Protein 7DKO (pdb70)

Structure (mmCIF, N/CA/C/O backbone):
data_7DKO
#
_entry.id   7DKO
#
_cell.length_a   61.260
_cell.length_b   58.620
_cell.length_c   108.348
_cell.angle_alpha   90.000
_cell.angle_beta   91.340
_cell.angle_gamma   90.000
#
_symmetry.space_group_name_H-M   'I 1 2 1'
#
loop_
_entity.id
_entity.type
_entity.pdbx_description
1 polymer 'de novo designed protein AM2M'
2 water water
#
loop_
_atom_site.group_PDB
_atom_site.id
_atom_site.type_symbol
_atom_site.label_atom_id
_atom_site.label_alt_id
_atom_site.label_comp_id
_atom_site.label_asym_id
_atom_site.label_entity_id
_atom_site.label_seq_id
_atom_site.pdbx_PDB_ins_code
_atom_site.Cartn_x
_atom_site.Cartn_y
_atom_site.Cartn_z
_atom_site.occupancy
_atom_site.B_iso_or_equiv
_atom_site.auth_seq_id
_atom_site.auth_comp_id
_atom_site.auth_asym_id
_atom_site.auth_atom_id
_atom_site.pdbx_PDB_model_num
ATOM 1 N N . ALA A 1 2 ? 31.808 2.898 27.122 1.00 57.46 1 ALA A N 1
ATOM 2 C CA . ALA A 1 2 ? 31.426 3.818 28.171 1.00 53.37 1 ALA A CA 1
ATOM 3 C C . ALA A 1 2 ? 30.357 3.199 29.059 1.00 50.12 1 ALA A C 1
ATOM 4 O O . ALA A 1 2 ? 29.400 3.872 29.429 1.00 48.06 1 ALA A O 1
ATOM 6 N N . SER A 1 3 ? 30.541 1.929 29.422 1.00 49.39 2 SER A N 1
ATOM 7 C CA . SER A 1 3 ? 29.553 1.196 30.204 1.00 48.59 2 SER A CA 1
ATOM 8 C C . SER A 1 3 ? 30.238 0.050 30.926 1.00 47.39 2 SER A C 1
ATOM 9 O O . SER A 1 3 ? 31.066 -0.645 30.340 1.00 51.88 2 SER A O 1
ATOM 12 N N . ALA A 1 4 ? 29.862 -0.169 32.182 1.00 46.55 3 ALA A N 1
ATOM 13 C CA . ALA A 1 4 ? 30.405 -1.285 32.945 1.00 46.99 3 ALA A CA 1
ATOM 14 C C . ALA A 1 4 ? 29.376 -1.715 33.981 1.00 47.74 3 ALA A C 1
ATOM 15 O O . ALA A 1 4 ? 28.741 -0.874 34.615 1.00 48.63 3 ALA A O 1
ATOM 17 N N . GLU A 1 5 ? 29.236 -3.023 34.163 1.00 49.01 4 GLU A N 1
ATOM 18 C CA . GLU A 1 5 ? 28.279 -3.588 35.101 1.00 47.23 4 GLU A CA 1
ATOM 19 C C . GLU A 1 5 ? 28.938 -4.709 35.881 1.00 44.66 4 GLU A C 1
ATOM 20 O O . GLU A 1 5 ? 29.796 -5.424 35.361 1.00 46.17 4 GLU A O 1
ATOM 26 N N . ALA A 1 6 ? 28.491 -4.878 37.122 1.00 41.90 5 ALA A N 1
ATOM 27 C CA . ALA A 1 6 ? 28.863 -6.013 37.952 1.00 39.85 5 ALA A CA 1
ATOM 28 C C . ALA A 1 6 ? 27.664 -6.333 38.826 1.00 37.29 5 ALA A C 1
ATOM 29 O O . ALA A 1 6 ? 26.959 -5.426 39.264 1.00 33.73 5 ALA A O 1
ATOM 31 N N . GLU A 1 7 ? 27.404 -7.613 39.044 1.00 40.10 6 GLU A N 1
ATOM 32 C CA . GLU A 1 7 ? 26.310 -8.006 39.912 1.00 42.65 6 GLU A CA 1
ATOM 33 C C . GLU A 1 7 ? 26.928 -8.492 41.212 1.00 43.35 6 GLU A C 1
ATOM 34 O O . GLU A 1 7 ? 27.785 -9.384 41.202 1.00 45.89 6 GLU A O 1
ATOM 40 N N . VAL A 1 8 ? 26.498 -7.885 42.315 1.00 40.58 7 VAL A N 1
ATOM 41 C CA . VAL A 1 8 ? 26.986 -8.155 43.658 1.00 38.89 7 VAL A CA 1
ATOM 42 C C . VAL A 1 8 ? 25.956 -9.003 44.397 1.00 40.21 7 VAL A C 1
ATOM 43 O O . VAL A 1 8 ? 24.745 -8.733 44.321 1.00 40.38 7 VAL A O 1
ATOM 47 N N . LYS A 1 9 ? 26.435 -10.036 45.099 1.00 40.81 8 LYS A N 1
ATOM 48 C CA . LYS A 1 9 ? 25.565 -10.930 45.850 1.00 44.27 8 LYS A CA 1
ATOM 49 C C . LYS A 1 9 ? 24.989 -10.217 47.072 1.00 44.12 8 LYS A C 1
ATOM 50 O O . LYS A 1 9 ? 25.613 -9.300 47.612 1.00 45.19 8 LYS A O 1
ATOM 56 N N . PRO A 1 10 ? 23.806 -10.630 47.540 1.00 47.28 9 PRO A N 1
ATOM 57 C CA . PRO A 1 10 ? 23.203 -9.945 48.701 1.00 48.39 9 PRO A CA 1
ATOM 58 C C . PRO A 1 10 ? 24.012 -10.084 49.971 1.00 53.09 9 PRO A C 1
ATOM 59 O O . PRO A 1 10 ? 24.041 -9.151 50.782 1.00 50.95 9 PRO A O 1
ATOM 63 N N . ASP A 1 11 ? 24.689 -11.217 50.142 1.00 57.61 10 ASP A N 1
ATOM 64 C CA . ASP A 1 11 ? 25.494 -11.596 51.296 1.00 62.53 10 ASP A CA 1
ATOM 65 C C . ASP A 1 11 ? 26.918 -11.048 51.244 1.00 56.99 10 ASP A C 1
ATOM 66 O O . ASP A 1 11 ? 27.788 -11.563 51.959 1.00 58.59 10 ASP A O 1
ATOM 71 N N . ALA A 1 12 ? 27.170 -10.040 50.411 1.00 52.30 11 ALA A N 1
ATOM 72 C CA . ALA A 1 12 ? 28.529 -9.577 50.148 1.00 49.69 11 ALA A CA 1
ATOM 73 C C . ALA A 1 12 ? 29.120 -8.758 51.294 1.00 49.79 11 ALA A C 1
ATOM 74 O O . ALA A 1 12 ? 28.425 -7.967 51.944 1.00 48.58 11 ALA A O 1
ATOM 76 N N . THR A 1 13 ? 30.418 -8.962 51.534 1.00 49.77 12 THR A N 1
ATOM 77 C CA . THR A 1 13 ? 31.168 -8.161 52.483 1.00 50.05 12 THR A CA 1
ATOM 78 C C . THR A 1 13 ? 31.504 -6.811 51.856 1.00 48.06 12 THR A C 1
ATOM 79 O O . THR A 1 13 ? 31.442 -6.638 50.637 1.00 48.66 12 THR A O 1
ATOM 83 N N . ILE A 1 14 ? 31.888 -5.849 52.698 1.00 48.12 13 ILE A N 1
ATOM 84 C CA . ILE A 1 14 ? 32.270 -4.539 52.175 1.00 47.07 13 ILE A CA 1
ATOM 85 C C . ILE A 1 14 ? 33.486 -4.663 51.262 1.00 47.34 13 ILE A C 1
ATOM 86 O O . ILE A 1 14 ? 33.613 -3.923 50.280 1.00 50.42 13 ILE A O 1
ATOM 91 N N . GLU A 1 15 ? 34.402 -5.586 51.565 1.00 48.02 14 GLU A N 1
ATOM 92 C CA . GLU A 1 15 ? 35.560 -5.757 50.698 1.00 49.92 14 GLU A CA 1
ATOM 93 C C . GLU A 1 15 ? 35.133 -6.206 49.314 1.00 46.45 14 GLU A C 1
ATOM 94 O O . GLU A 1 15 ? 35.687 -5.747 48.308 1.00 45.80 14 GLU A O 1
ATOM 100 N N . GLU A 1 16 ? 34.128 -7.088 49.246 1.00 44.80 15 GLU A N 1
ATOM 101 C CA . GLU A 1 16 ? 33.607 -7.564 47.966 1.00 41.62 15 GLU A CA 1
ATOM 102 C C . GLU A 1 16 ? 32.950 -6.442 47.172 1.00 39.10 15 GLU A C 1
ATOM 103 O O . GLU A 1 16 ? 33.124 -6.357 45.945 1.00 38.97 15 GLU A O 1
ATOM 109 N N . ILE A 1 17 ? 32.191 -5.578 47.853 1.00 37.15 16 ILE A N 1
ATOM 110 C CA . ILE A 1 17 ? 31.565 -4.438 47.191 1.00 35.22 16 ILE A CA 1
ATOM 111 C C . ILE A 1 17 ? 32.623 -3.500 46.629 1.00 35.20 16 ILE A C 1
ATOM 112 O O . ILE A 1 17 ? 32.520 -3.041 45.483 1.00 40.59 16 ILE A O 1
ATOM 117 N N . ARG A 1 18 ? 33.672 -3.218 47.415 1.00 34.04 17 ARG A N 1
ATOM 118 C CA . ARG A 1 18 ? 34.710 -2.322 46.921 1.00 36.90 17 ARG A CA 1
ATOM 119 C C . ARG A 1 18 ? 35.451 -2.948 45.754 1.00 37.55 17 ARG A C 1
ATOM 120 O O . ARG A 1 18 ? 35.869 -2.238 44.831 1.00 37.56 17 ARG A O 1
ATOM 128 N N . ALA A 1 19 ? 35.610 -4.274 45.785 1.00 38.37 18 ALA A N 1
ATOM 129 C CA . ALA A 1 19 ? 36.240 -4.987 44.682 1.00 38.93 18 ALA A CA 1
ATOM 130 C C . ALA A 1 19 ? 35.432 -4.827 43.408 1.00 35.87 18 ALA A C 1
ATOM 131 O O . ALA A 1 19 ? 35.975 -4.480 42.351 1.00 35.87 18 ALA A O 1
ATOM 133 N N . ALA A 1 20 ? 34.122 -5.054 43.498 1.00 32.67 19 ALA A N 1
ATOM 134 C CA . ALA A 1 20 ? 33.269 -4.843 42.339 1.00 28.98 19 ALA A CA 1
ATOM 135 C C . ALA A 1 20 ? 33.408 -3.418 41.813 1.00 31.61 19 ALA A C 1
ATOM 136 O O . ALA A 1 20 ? 33.637 -3.206 40.612 1.00 30.74 19 ALA A O 1
ATOM 138 N N . ALA A 1 21 ? 33.350 -2.433 42.723 1.00 31.35 20 ALA A N 1
ATOM 139 C CA . ALA A 1 21 ? 33.467 -1.025 42.340 1.00 31.90 20 ALA A CA 1
ATOM 140 C C . ALA A 1 21 ? 34.771 -0.753 41.593 1.00 34.49 20 ALA A C 1
ATOM 141 O O . ALA A 1 21 ? 34.768 -0.092 40.545 1.00 35.16 20 ALA A O 1
ATOM 143 N N . ARG A 1 22 ? 35.896 -1.281 42.103 1.00 38.71 21 ARG A N 1
ATOM 144 C CA . ARG A 1 22 ? 37.182 -1.070 41.438 1.00 44.22 21 ARG A CA 1
ATOM 145 C C . ARG A 1 22 ? 37.250 -1.790 40.100 1.00 48.08 21 ARG A C 1
ATOM 146 O O . ARG A 1 22 ? 37.990 -1.360 39.208 1.00 48.80 21 ARG A O 1
ATOM 154 N N . ARG A 1 23 ? 36.525 -2.901 39.946 1.00 47.89 22 ARG A N 1
ATOM 155 C CA . ARG A 1 23 ? 36.492 -3.526 38.633 1.00 48.35 22 ARG A CA 1
ATOM 156 C C . ARG A 1 23 ? 35.757 -2.647 37.630 1.00 46.43 22 ARG A C 1
ATOM 157 O O . ARG A 1 23 ? 36.239 -2.455 36.509 1.00 46.67 22 ARG A O 1
ATOM 165 N N . LEU A 1 24 ? 34.626 -2.052 38.030 1.00 43.33 23 LEU A N 1
ATOM 166 C CA . LEU A 1 24 ? 33.905 -1.173 37.110 1.00 41.50 23 LEU A CA 1
ATOM 167 C C . LEU A 1 24 ? 34.743 0.047 36.738 1.00 40.96 23 LEU A C 1
ATOM 168 O O . LEU A 1 24 ? 34.897 0.378 35.552 1.00 42.87 23 LEU A O 1
ATOM 173 N N . ALA A 1 25 ? 35.283 0.740 37.740 1.00 39.50 24 ALA A N 1
ATOM 174 C CA . ALA A 1 25 ? 36.080 1.916 37.433 1.00 42.73 24 ALA A CA 1
ATOM 175 C C . ALA A 1 25 ? 37.324 1.538 36.642 1.00 45.95 24 ALA A C 1
ATOM 176 O O . ALA A 1 25 ? 37.792 2.326 35.816 1.00 50.86 24 ALA A O 1
ATOM 178 N N . GLU A 1 26 ? 37.879 0.345 36.888 1.00 48.85 25 GLU A N 1
ATOM 179 C CA . GLU A 1 26 ? 39.076 -0.088 36.168 1.00 55.44 25 GLU A CA 1
ATOM 180 C C . GLU A 1 26 ? 38.765 -0.445 34.717 1.00 55.09 25 GLU A C 1
ATOM 181 O O . GLU A 1 26 ? 39.614 -0.274 33.834 1.00 55.32 25 GLU A O 1
ATOM 187 N N . ALA A 1 27 ? 37.566 -0.958 34.452 1.00 50.39 26 ALA A N 1
ATOM 188 C CA . ALA A 1 27 ? 37.159 -1.190 33.073 1.00 50.69 26 ALA A CA 1
ATOM 189 C C . ALA A 1 27 ? 36.929 0.122 32.332 1.00 52.50 26 ALA A C 1
ATOM 190 O O . ALA A 1 27 ? 37.264 0.237 31.143 1.00 52.83 26 ALA A O 1
ATOM 192 N N . LEU A 1 28 ? 36.354 1.123 33.011 1.00 48.81 27 LEU A N 1
ATOM 193 C CA . LEU A 1 28 ? 36.218 2.428 32.372 1.00 52.27 27 LEU A CA 1
ATOM 194 C C . LEU A 1 28 ? 37.579 3.062 32.130 1.00 62.49 27 LEU A C 1
ATOM 195 O O . LEU A 1 28 ? 37.797 3.696 31.087 1.00 67.09 27 LEU A O 1
ATOM 200 N N . ARG A 1 29 ? 38.508 2.889 33.071 1.00 71.64 28 ARG A N 1
ATOM 201 C CA . ARG A 1 29 ? 39.869 3.368 32.876 1.00 78.23 28 ARG A CA 1
ATOM 202 C C . ARG A 1 29 ? 40.537 2.730 31.662 1.00 85.59 28 ARG A C 1
ATOM 203 O O . ARG A 1 29 ? 41.491 3.303 31.128 1.00 88.37 28 ARG A O 1
ATOM 211 N N . LYS A 1 30 ? 40.070 1.567 31.201 1.00 87.67 29 LYS A N 1
ATOM 212 C CA . LYS A 1 30 ? 40.814 0.827 30.191 1.00 93.23 29 LYS A CA 1
ATOM 213 C C . LYS A 1 30 ? 40.358 1.167 28.773 1.00 94.13 29 LYS A C 1
ATOM 214 O O . LYS A 1 30 ? 40.619 0.409 27.835 1.00 99.58 29 LYS A O 1
ATOM 220 N N . ALA A 1 31 ? 39.680 2.298 28.595 1.00 93.36 30 ALA A N 1
ATOM 221 C CA . ALA A 1 31 ? 39.319 2.772 27.267 1.00 92.19 30 ALA A CA 1
ATOM 222 C C . ALA A 1 31 ? 39.931 4.129 26.960 1.00 94.92 30 ALA A C 1
ATOM 223 O O . ALA A 1 31 ? 39.595 4.731 25.929 1.00 96.96 30 ALA A O 1
ATOM 225 N N . GLY A 1 32 ? 40.828 4.621 27.813 1.00 98.16 31 GLY A N 1
ATOM 226 C CA . GLY A 1 32 ? 41.379 5.941 27.581 1.00 104.65 31 GLY A CA 1
ATOM 227 C C . GLY A 1 32 ? 40.294 6.970 27.712 1.00 90.80 31 GLY A C 1
ATOM 228 O O . GLY A 1 32 ? 40.436 8.100 27.233 1.00 93.03 31 GLY A O 1
ATOM 229 N N . VAL A 1 33 ? 39.220 6.605 28.401 1.00 83.98 32 VAL A N 1
ATOM 230 C CA . VAL A 1 33 ? 37.982 7.361 28.406 1.00 85.74 32 VAL A CA 1
ATOM 231 C C . VAL A 1 33 ? 37.882 8.189 29.681 1.00 79.11 32 VAL A C 1
ATOM 232 O O . VAL A 1 33 ? 37.995 7.662 30.797 1.00 72.75 32 VAL A O 1
ATOM 234 N N . SER A 1 34 ? 37.588 9.480 29.490 1.00 74.25 33 SER A N 1
ATOM 235 C CA . SER A 1 34 ? 37.571 10.521 30.506 1.00 67.51 33 SER A CA 1
ATOM 236 C C . SER A 1 34 ? 36.253 11.280 30.464 1.00 61.82 33 SER A C 1
ATOM 237 O O . SER A 1 34 ? 35.712 11.532 29.385 1.00 58.90 33 SER A O 1
ATOM 240 N N . GLY A 1 35 ? 35.732 11.643 31.630 1.00 56.21 34 GLY A N 1
ATOM 241 C CA . GLY A 1 35 ? 34.515 12.416 31.693 1.00 59.85 34 GLY A CA 1
ATOM 242 C C . GLY A 1 35 ? 33.695 12.158 32.938 1.00 54.15 34 GLY A C 1
ATOM 243 O O . GLY A 1 35 ? 34.082 11.382 33.820 1.00 54.32 34 GLY A O 1
ATOM 244 N N . PRO A 1 36 ? 32.536 12.814 33.033 1.00 57.84 35 PRO A N 1
ATOM 245 C CA . PRO A 1 36 ? 31.622 12.514 34.140 1.00 53.59 35 PRO A CA 1
ATOM 246 C C . PRO A 1 36 ? 31.069 11.110 33.960 1.00 49.57 35 PRO A C 1
ATOM 247 O O . PRO A 1 36 ? 30.680 10.709 32.862 1.00 49.72 35 PRO A O 1
ATOM 251 N N . VAL A 1 37 ? 31.099 10.350 35.041 1.00 44.29 36 VAL A N 1
ATOM 252 C CA . VAL A 1 37 ? 30.557 9.008 35.099 1.00 41.36 36 VAL A CA 1
ATOM 253 C C . VAL A 1 37 ? 29.335 9.053 35.997 1.00 35.62 36 VAL A C 1
ATOM 254 O O . VAL A 1 37 ? 29.396 9.608 37.098 1.00 34.32 36 VAL A O 1
ATOM 258 N N . THR A 1 38 ? 28.213 8.553 35.503 1.00 35.26 37 THR A N 1
ATOM 259 C CA . THR A 1 38 ? 27.033 8.351 36.330 1.00 32.62 37 THR A CA 1
ATOM 260 C C . THR A 1 38 ? 26.997 6.880 36.726 1.00 29.38 37 THR A C 1
ATOM 261 O O . THR A 1 38 ? 26.964 5.995 35.861 1.00 30.23 37 THR A O 1
ATOM 265 N N . VAL A 1 39 ? 27.047 6.633 38.037 1.00 27.96 38 VAL A N 1
ATOM 266 C CA . VAL A 1 39 ? 27.034 5.299 38.617 1.00 27.45 38 VAL A CA 1
ATOM 267 C C . VAL A 1 39 ? 25.665 5.073 39.242 1.00 28.28 38 VAL A C 1
ATOM 268 O O . VAL A 1 39 ? 25.005 6.014 39.708 1.00 31.79 38 VAL A O 1
ATOM 272 N N . THR A 1 40 ? 25.225 3.815 39.206 1.00 25.72 39 THR A N 1
ATOM 273 C CA . THR A 1 40 ? 23.907 3.413 39.666 1.00 27.83 39 THR A CA 1
ATOM 274 C C . THR A 1 40 ? 23.994 2.040 40.323 1.00 30.05 39 THR A C 1
ATOM 275 O O . THR A 1 40 ? 24.707 1.155 39.840 1.00 32.20 39 THR A O 1
ATOM 279 N N . ALA A 1 41 ? 23.282 1.873 41.438 1.00 29.79 40 ALA A N 1
ATOM 280 C CA . ALA A 1 41 ? 23.085 0.575 42.079 1.00 27.80 40 ALA A CA 1
ATOM 281 C C . ALA A 1 41 ? 21.593 0.291 42.056 1.00 28.80 40 ALA A C 1
ATOM 282 O O . ALA A 1 41 ? 20.805 1.110 42.545 1.00 29.34 40 ALA A O 1
ATOM 284 N N . GLU A 1 42 ? 21.210 -0.840 41.455 1.00 29.84 41 GLU A N 1
ATOM 285 C CA . GLU A 1 42 ? 19.816 -1.258 41.330 1.00 34.37 41 GLU A CA 1
ATOM 286 C C . GLU A 1 42 ? 19.558 -2.514 42.138 1.00 35.00 41 GLU A C 1
ATOM 287 O O . GLU A 1 42 ? 20.307 -3.487 42.032 1.00 37.71 41 GLU A O 1
ATOM 293 N N . ALA A 1 43 ? 18.509 -2.494 42.950 1.00 33.95 42 ALA A N 1
ATOM 294 C CA . ALA A 1 43 ? 18.174 -3.675 43.737 1.00 37.28 42 ALA A CA 1
ATOM 295 C C . ALA A 1 43 ? 16.672 -3.706 43.963 1.00 41.61 42 ALA A C 1
ATOM 296 O O . ALA A 1 43 ? 16.101 -2.727 44.449 1.00 42.67 42 ALA A O 1
ATOM 298 N N . GLY A 1 44 ? 16.028 -4.792 43.557 1.00 42.54 43 GLY A N 1
ATOM 299 C CA . GLY A 1 44 ? 14.602 -4.942 43.755 1.00 47.81 43 GLY A CA 1
ATOM 300 C C . GLY A 1 44 ? 13.811 -3.811 43.136 1.00 48.88 43 GLY A C 1
ATOM 301 O O . GLY A 1 44 ? 13.821 -3.643 41.916 1.00 53.07 43 GLY A O 1
ATOM 302 N N . ASP A 1 45 ? 13.192 -2.969 43.957 1.00 49.82 44 ASP A N 1
ATOM 303 C CA . ASP A 1 45 ? 12.403 -1.865 43.431 1.00 50.97 44 ASP A CA 1
ATOM 304 C C . ASP A 1 45 ? 13.012 -0.506 43.754 1.00 48.10 44 ASP A C 1
ATOM 305 O O . ASP A 1 45 ? 12.285 0.489 43.814 1.00 48.82 44 ASP A O 1
ATOM 310 N N . VAL A 1 46 ? 14.325 -0.451 44.006 1.00 42.67 45 VAL A N 1
ATOM 311 C CA . VAL A 1 46 ? 15.022 0.795 44.309 1.00 39.94 45 VAL A CA 1
ATOM 312 C C . VAL A 1 46 ? 16.254 0.932 43.419 1.00 35.67 45 VAL A C 1
ATOM 313 O O . VAL A 1 46 ? 16.815 -0.055 42.926 1.00 37.45 45 VAL A O 1
ATOM 317 N N . SER A 1 47 ? 16.670 2.179 43.206 1.00 31.89 46 SER A N 1
ATOM 318 C CA . SER A 1 47 ? 17.865 2.472 42.430 1.00 28.31 46 SER A CA 1
ATOM 319 C C . SER A 1 47 ? 18.444 3.780 42.955 1.00 28.03 46 SER A C 1
ATOM 320 O O . SER A 1 47 ? 17.692 4.718 43.241 1.00 30.42 46 SER A O 1
ATOM 323 N N . PHE A 1 48 ? 19.780 3.838 43.084 1.00 24.83 47 PHE A N 1
ATOM 324 C CA . PHE A 1 48 ? 20.464 5.049 43.526 1.00 24.90 47 PHE A CA 1
ATOM 325 C C . PHE A 1 48 ? 21.635 5.368 42.608 1.00 26.94 47 PHE A C 1
ATOM 326 O O . PHE A 1 48 ? 22.404 4.480 42.230 1.00 29.92 47 PHE A O 1
ATOM 334 N N . SER A 1 49 ? 21.795 6.655 42.299 1.00 26.40 48 SER A N 1
ATOM 335 C CA . SER A 1 49 ? 22.744 7.124 41.301 1.00 26.21 48 SER A CA 1
ATOM 336 C C . SER A 1 49 ? 23.535 8.312 41.836 1.00 28.37 48 SER A C 1
ATOM 337 O O . SER A 1 49 ? 22.999 9.142 42.581 1.00 27.58 48 SER A O 1
ATOM 340 N N . TYR A 1 50 ? 24.824 8.360 41.499 1.00 29.40 49 TYR A N 1
ATOM 341 C CA . TYR A 1 50 ? 25.658 9.524 41.778 1.00 30.94 49 TYR A CA 1
ATOM 342 C C . TYR A 1 50 ? 26.533 9.804 40.566 1.00 32.92 49 TYR A C 1
ATOM 343 O O . TYR A 1 50 ? 26.683 8.969 39.673 1.00 33.29 49 TYR A O 1
ATOM 352 N N . THR A 1 51 ? 27.159 10.970 40.553 1.00 32.49 50 THR A N 1
ATOM 353 C CA . THR A 1 51 ? 28.042 11.313 39.455 1.00 31.56 50 THR A CA 1
ATOM 354 C C . THR A 1 51 ? 29.404 11.675 40.023 1.00 30.92 50 THR A C 1
ATOM 355 O O . THR A 1 51 ? 29.511 12.512 40.925 1.00 29.46 50 THR A O 1
ATOM 359 N N . ALA A 1 52 ? 30.438 11.070 39.454 1.00 31.32 51 ALA A N 1
ATOM 360 C CA . ALA A 1 52 ? 31.813 11.282 39.868 1.00 33.68 51 ALA A CA 1
ATOM 361 C C . ALA A 1 52 ? 32.636 11.518 38.616 1.00 38.19 51 ALA A C 1
ATOM 362 O O . ALA A 1 52 ? 32.365 10.925 37.569 1.00 37.54 51 ALA A O 1
ATOM 364 N N . ASP A 1 53 ? 33.563 12.462 38.699 1.00 43.73 52 ASP A N 1
ATOM 365 C CA . ASP A 1 53 ? 34.381 12.816 37.550 1.00 48.90 52 ASP A CA 1
ATOM 366 C C . ASP A 1 53 ? 35.521 11.815 37.423 1.00 45.57 52 ASP A C 1
ATOM 367 O O . ASP A 1 53 ? 36.351 11.693 38.329 1.00 45.59 52 ASP A O 1
ATOM 372 N N . LEU A 1 54 ? 35.587 11.131 36.288 1.00 45.19 53 LEU A N 1
ATOM 373 C CA . LEU A 1 54 ? 36.695 10.236 35.964 1.00 45.74 53 LEU A CA 1
ATOM 374 C C . LEU A 1 54 ? 37.624 11.039 35.061 1.00 50.19 53 LEU A C 1
ATOM 375 O O . LEU A 1 54 ? 37.397 11.139 33.855 1.00 52.93 53 LEU A O 1
ATOM 380 N N . ASP A 1 55 ? 38.670 11.621 35.647 1.00 50.43 54 ASP A N 1
ATOM 381 C CA . ASP A 1 55 ? 39.502 12.581 34.932 1.00 53.49 54 ASP A CA 1
ATOM 382 C C . ASP A 1 55 ? 40.839 12.023 34.463 1.00 56.96 54 ASP A C 1
ATOM 383 O O . ASP A 1 55 ? 41.524 12.693 33.684 1.00 62.09 54 ASP A O 1
ATOM 388 N N . GLY A 1 56 ? 41.298 10.904 35.019 1.00 55.17 55 GLY A N 1
ATOM 389 C CA . GLY A 1 56 ? 42.574 10.307 34.659 1.00 56.91 55 GLY A CA 1
ATOM 390 C C . GLY A 1 56 ? 43.498 10.138 35.842 1.00 57.12 55 GLY A C 1
ATOM 391 O O . GLY A 1 56 ? 44.337 9.231 35.848 1.00 59.12 55 GLY A O 1
ATOM 392 N N . THR A 1 57 ? 43.386 11.029 36.830 1.00 57.54 56 THR A N 1
ATOM 393 C CA . THR A 1 57 ? 44.098 10.903 38.095 1.00 59.33 56 THR A CA 1
ATOM 394 C C . THR A 1 57 ? 43.642 9.674 38.870 1.00 57.65 56 THR A C 1
ATOM 395 O O . THR A 1 57 ? 42.512 9.206 38.737 1.00 55.40 56 THR A O 1
ATOM 399 N N . GLU A 1 58 ? 44.556 9.137 39.673 1.00 61.82 57 GLU A N 1
ATOM 400 C CA . GLU A 1 58 ? 44.195 8.132 40.663 1.00 62.12 57 GLU A CA 1
ATOM 401 C C . GLU A 1 58 ? 43.074 8.650 41.560 1.00 60.72 57 GLU A C 1
ATOM 402 O O . GLU A 1 58 ? 42.163 7.902 41.942 1.00 56.48 57 GLU A O 1
ATOM 408 N N . GLU A 1 59 ? 43.134 9.940 41.910 1.00 63.07 58 GLU A N 1
ATOM 409 C CA . GLU A 1 59 ? 42.141 10.504 42.813 1.00 59.27 58 GLU A CA 1
ATOM 410 C C . GLU A 1 59 ? 40.754 10.478 42.187 1.00 54.04 58 GLU A C 1
ATOM 411 O O . GLU A 1 59 ? 39.778 10.155 42.874 1.00 52.17 58 GLU A O 1
ATOM 417 N N . GLY A 1 60 ? 40.657 10.711 40.877 1.00 51.48 59 GLY A N 1
ATOM 418 C CA . GLY A 1 60 ? 39.372 10.586 40.209 1.00 47.89 59 GLY A CA 1
ATOM 419 C C . GLY A 1 60 ? 38.868 9.158 40.230 1.00 45.10 59 GLY A C 1
ATOM 420 O O . GLY A 1 60 ? 37.672 8.910 40.425 1.00 45.36 59 GLY A O 1
ATOM 421 N N . LEU A 1 61 ? 39.776 8.195 40.047 1.00 44.68 60 LEU A N 1
ATOM 422 C CA . LEU A 1 61 ? 39.374 6.794 40.122 1.00 42.52 60 LEU A CA 1
ATOM 423 C C . LEU A 1 61 ? 38.810 6.457 41.498 1.00 40.63 60 LEU A C 1
ATOM 424 O O . LEU A 1 61 ? 37.756 5.815 41.600 1.00 38.08 60 LEU A O 1
ATOM 429 N N . LYS A 1 62 ? 39.460 6.931 42.568 1.00 44.88 61 LYS A N 1
ATOM 430 C CA . LYS A 1 62 ? 38.973 6.604 43.906 1.00 45.56 61 LYS A CA 1
ATOM 431 C C . LYS A 1 62 ? 37.659 7.319 44.218 1.00 42.63 61 LYS A C 1
ATOM 432 O O . LYS A 1 62 ? 36.805 6.759 44.908 1.00 39.95 61 LYS A O 1
ATOM 438 N N . ARG A 1 63 ? 37.466 8.535 43.700 1.00 41.93 62 ARG A N 1
ATOM 439 C CA . ARG A 1 63 ? 36.158 9.189 43.767 1.00 40.56 62 ARG A CA 1
ATOM 440 C C . ARG A 1 63 ? 35.073 8.323 43.143 1.00 36.86 62 ARG A C 1
ATOM 441 O O . ARG A 1 63 ? 33.993 8.140 43.721 1.00 35.78 62 ARG A O 1
ATOM 449 N N . VAL A 1 64 ? 35.324 7.837 41.923 1.00 38.20 63 VAL A N 1
ATOM 450 C CA . VAL A 1 64 ? 34.341 7.016 41.213 1.00 35.70 63 VAL A CA 1
ATOM 451 C C . VAL A 1 64 ? 34.037 5.741 42.001 1.00 37.13 63 VAL A C 1
ATOM 452 O O . VAL A 1 64 ? 32.870 5.347 42.158 1.00 36.72 63 VAL A O 1
ATOM 456 N N . VAL A 1 65 ? 35.081 5.095 42.532 1.00 39.17 64 VAL A N 1
ATOM 457 C CA . VAL A 1 65 ? 34.916 3.905 43.364 1.00 36.54 64 VAL A CA 1
ATOM 458 C C . VAL A 1 65 ? 34.056 4.214 44.582 1.00 36.06 64 VAL A C 1
ATOM 459 O O . VAL A 1 65 ? 33.184 3.422 44.962 1.00 33.87 64 VAL A O 1
ATOM 463 N N . GLU A 1 66 ? 34.260 5.383 45.199 1.00 37.22 65 GLU A N 1
ATOM 464 C CA . GLU A 1 66 ? 33.513 5.659 46.419 1.00 36.40 65 GLU A CA 1
ATOM 465 C C . GLU A 1 66 ? 32.060 5.964 46.113 1.00 29.44 65 GLU A C 1
ATOM 466 O O . GLU A 1 66 ? 31.180 5.586 46.889 1.00 25.98 65 GLU A O 1
ATOM 472 N N . ALA A 1 67 ? 31.796 6.587 44.961 1.00 28.37 66 ALA A N 1
ATOM 473 C CA . ALA A 1 67 ? 30.422 6.772 44.508 1.00 26.40 66 ALA A CA 1
ATOM 474 C C . ALA A 1 67 ? 29.739 5.435 44.273 1.00 23.62 66 ALA A C 1
ATOM 475 O O . ALA A 1 67 ? 28.579 5.245 44.669 1.00 22.16 66 ALA A O 1
ATOM 477 N N . ILE A 1 68 ? 30.450 4.488 43.651 1.00 22.83 67 ILE A N 1
ATOM 478 C CA . ILE A 1 68 ? 29.849 3.180 43.404 1.00 24.67 67 ILE A CA 1
ATOM 479 C C . ILE A 1 68 ? 29.520 2.496 44.724 1.00 28.41 67 ILE A C 1
ATOM 480 O O . ILE A 1 68 ? 28.434 1.929 44.891 1.00 34.86 67 ILE A O 1
ATOM 485 N N . VAL A 1 69 ? 30.433 2.571 45.696 1.00 27.76 68 VAL A N 1
ATOM 486 C CA . VAL A 1 69 ? 30.226 1.870 46.960 1.00 29.83 68 VAL A CA 1
ATOM 487 C C . VAL A 1 69 ? 29.118 2.532 47.774 1.00 27.23 68 VAL A C 1
ATOM 488 O O . VAL A 1 69 ? 28.326 1.843 48.435 1.00 26.49 68 VAL A O 1
ATOM 492 N N . ARG A 1 70 ? 29.005 3.862 47.678 1.00 27.08 69 ARG A N 1
ATOM 493 C CA . ARG A 1 70 ? 27.887 4.611 48.248 1.00 26.98 69 ARG A CA 1
ATOM 494 C C . ARG A 1 70 ? 26.557 4.101 47.716 1.00 28.91 69 ARG A C 1
ATOM 495 O O . ARG A 1 70 ? 25.660 3.716 48.487 1.00 31.53 69 ARG A O 1
ATOM 503 N N . ALA A 1 71 ? 26.400 4.141 46.388 1.00 28.08 70 ALA A N 1
ATOM 504 C CA . ALA A 1 71 ? 25.158 3.676 45.784 1.00 29.21 70 ALA A CA 1
ATOM 505 C C . ALA A 1 71 ? 24.859 2.234 46.179 1.00 28.45 70 ALA A C 1
ATOM 506 O O . ALA A 1 71 ? 23.727 1.911 46.565 1.00 27.65 70 ALA A O 1
ATOM 508 N N . ALA A 1 72 ? 25.881 1.370 46.148 1.00 27.30 71 ALA A N 1
ATOM 509 C CA . ALA A 1 72 ? 25.697 -0.038 46.490 1.00 28.33 71 ALA A CA 1
ATOM 510 C C . ALA A 1 72 ? 25.159 -0.190 47.905 1.00 25.95 71 ALA A C 1
ATOM 511 O O . ALA A 1 72 ? 24.221 -0.960 48.145 1.00 27.49 71 ALA A O 1
ATOM 513 N N . ILE A 1 73 ? 25.788 0.478 48.873 1.00 26.78 72 ILE A N 1
ATOM 514 C CA . ILE A 1 73 ? 25.333 0.334 50.250 1.00 27.74 72 ILE A CA 1
ATOM 515 C C . ILE A 1 73 ? 23.912 0.868 50.408 1.00 29.23 72 ILE A C 1
ATOM 516 O O . ILE A 1 73 ? 23.093 0.278 51.123 1.00 31.66 72 ILE A O 1
ATOM 521 N N . ALA A 1 74 ? 23.583 1.974 49.736 1.00 27.13 73 ALA A N 1
ATOM 522 C CA . ALA A 1 74 ? 22.199 2.441 49.793 1.00 28.46 73 ALA A CA 1
ATOM 523 C C . ALA A 1 74 ? 21.243 1.372 49.288 1.00 29.22 73 ALA A C 1
ATOM 524 O O . ALA A 1 74 ? 20.197 1.125 49.898 1.00 34.44 73 ALA A O 1
ATOM 526 N N . ALA A 1 75 ? 21.603 0.710 48.187 1.00 30.46 74 ALA A N 1
ATOM 527 C CA . ALA A 1 75 ? 20.736 -0.311 47.602 1.00 30.16 74 ALA A CA 1
ATOM 528 C C . ALA A 1 75 ? 20.572 -1.499 48.540 1.00 32.67 74 ALA A C 1
ATOM 529 O O . ALA A 1 75 ? 19.452 -1.996 48.733 1.00 34.06 74 ALA A O 1
ATOM 531 N N . LEU A 1 76 ? 21.668 -1.948 49.158 1.00 34.10 75 LEU A N 1
ATOM 532 C CA . LEU A 1 76 ? 21.590 -3.114 50.032 1.00 38.03 75 LEU A CA 1
ATOM 533 C C . LEU A 1 76 ? 20.803 -2.797 51.292 1.00 39.29 75 LEU A C 1
ATOM 534 O O . LEU A 1 76 ? 20.037 -3.634 51.778 1.00 41.22 75 LEU A O 1
ATOM 539 N N . LYS A 1 77 ? 20.992 -1.601 51.846 1.00 37.35 76 LYS A N 1
ATOM 540 C CA . LYS A 1 77 ? 20.191 -1.191 52.990 1.00 38.93 76 LYS A CA 1
ATOM 541 C C . LYS A 1 77 ? 18.718 -1.075 52.620 1.00 40.69 76 LYS A C 1
ATOM 542 O O . LYS A 1 77 ? 17.851 -1.508 53.382 1.00 45.86 76 LYS A O 1
ATOM 548 N N . ALA A 1 78 ? 18.413 -0.499 51.453 1.00 39.17 77 ALA A N 1
ATOM 549 C CA . ALA A 1 78 ? 17.029 -0.334 51.022 1.00 38.26 77 ALA A CA 1
ATOM 550 C C . ALA A 1 78 ? 16.348 -1.659 50.690 1.00 41.22 77 ALA A C 1
ATOM 551 O O . ALA A 1 78 ? 15.114 -1.712 50.680 1.00 45.97 77 ALA A O 1
ATOM 553 N N . THR A 1 79 ? 17.105 -2.711 50.362 1.00 39.17 78 THR A N 1
ATOM 554 C CA . THR A 1 79 ? 16.523 -4.030 50.121 1.00 40.51 78 THR A CA 1
ATOM 555 C C . THR A 1 79 ? 16.821 -5.026 51.238 1.00 43.69 78 THR A C 1
ATOM 556 O O . THR A 1 79 ? 16.578 -6.225 51.063 1.00 42.17 78 THR A O 1
ATOM 560 N N . GLY A 1 80 ? 17.378 -4.570 52.359 1.00 39.55 79 GLY A N 1
ATOM 561 C CA . GLY A 1 80 ? 17.613 -5.439 53.496 1.00 42.07 79 GLY A CA 1
ATOM 562 C C . GLY A 1 80 ? 18.636 -6.538 53.312 1.00 44.43 79 GLY A C 1
ATOM 563 O O . GLY A 1 80 ? 18.588 -7.531 54.042 1.00 47.69 79 GLY A O 1
ATOM 564 N N . GLY A 1 81 ? 19.559 -6.395 52.360 1.00 41.83 80 GLY A N 1
ATOM 565 C CA . GLY A 1 81 ? 20.589 -7.397 52.131 1.00 39.30 80 GLY A CA 1
ATOM 566 C C . GLY A 1 81 ? 20.049 -8.750 51.727 1.00 47.53 80 GLY A C 1
ATOM 567 O O . GLY A 1 81 ? 20.706 -9.772 51.947 1.00 49.79 80 GLY A O 1
ATOM 568 N N . THR A 1 82 ? 18.866 -8.782 51.123 1.00 49.54 81 THR A N 1
ATOM 569 C CA . THR A 1 82 ? 18.255 -10.020 50.675 1.00 54.08 81 THR A CA 1
ATOM 570 C C . THR A 1 82 ? 18.099 -10.086 49.160 1.00 57.61 81 THR A C 1
ATOM 571 O O . THR A 1 82 ? 17.536 -11.062 48.650 1.00 66.42 81 THR A O 1
ATOM 575 N N . LYS A 1 83 ? 18.583 -9.083 48.428 1.00 52.50 82 LYS A N 1
ATOM 576 C CA . LYS A 1 83 ? 18.412 -9.023 46.988 1.00 50.24 82 LYS A CA 1
ATOM 577 C C . LYS A 1 83 ? 19.736 -8.666 46.334 1.00 46.23 82 LYS A C 1
ATOM 578 O O . LYS A 1 83 ? 20.496 -7.853 46.882 1.00 43.94 82 LYS A O 1
ATOM 584 N N . PRO A 1 84 ? 20.058 -9.260 45.178 1.00 45.10 83 PRO A N 1
ATOM 585 C CA . PRO A 1 84 ? 21.295 -8.887 44.473 1.00 43.74 83 PRO A CA 1
ATOM 586 C C . PRO A 1 84 ? 21.263 -7.427 44.043 1.00 42.66 83 PRO A C 1
ATOM 587 O O . PRO A 1 84 ? 20.197 -6.821 43.888 1.00 44.33 83 PRO A O 1
ATOM 591 N N . VAL A 1 85 ? 22.449 -6.848 43.882 1.00 39.71 84 VAL A N 1
ATOM 592 C CA . VAL A 1 85 ? 22.572 -5.450 43.484 1.00 36.37 84 VAL A CA 1
ATOM 593 C C . VAL A 1 85 ? 23.334 -5.392 42.174 1.00 34.31 84 VAL A C 1
ATOM 594 O O . VAL A 1 85 ? 24.422 -5.962 42.064 1.00 33.54 84 VAL A O 1
ATOM 598 N N . LEU A 1 86 ? 22.781 -4.698 41.191 1.00 31.96 85 LEU A N 1
ATOM 599 C CA . LEU A 1 86 ? 23.471 -4.487 39.931 1.00 28.62 85 LEU A CA 1
ATOM 600 C C . LEU A 1 86 ? 24.140 -3.117 39.980 1.00 38.30 85 LEU A C 1
ATOM 601 O O . LEU A 1 86 ? 23.466 -2.083 40.052 1.00 40.17 85 LEU A O 1
ATOM 606 N N . LEU A 1 87 ? 25.465 -3.123 39.988 1.00 34.15 86 LEU A N 1
ATOM 607 C CA . LEU A 1 87 ? 26.276 -1.923 39.895 1.00 32.19 86 LEU A CA 1
ATOM 608 C C . LEU A 1 87 ? 26.570 -1.623 38.438 1.00 33.06 86 LEU A C 1
ATOM 609 O O . LEU A 1 87 ? 26.932 -2.518 37.672 1.00 36.72 86 LEU A O 1
ATOM 614 N N . SER A 1 88 ? 26.437 -0.361 38.060 1.00 31.72 87 SER A N 1
ATOM 615 C CA . SER A 1 88 ? 26.715 0.017 36.686 1.00 34.73 87 SER A CA 1
ATOM 616 C C . SER A 1 88 ? 27.283 1.424 36.675 1.00 36.78 87 SER A C 1
ATOM 617 O O . SER A 1 88 ? 26.984 2.238 37.549 1.00 37.18 87 SER A O 1
ATOM 620 N N . ALA A 1 89 ? 28.117 1.691 35.680 1.00 38.05 88 ALA A N 1
ATOM 621 C CA . ALA A 1 89 ? 28.797 2.964 35.533 1.00 37.94 88 ALA A CA 1
ATOM 622 C C . ALA A 1 89 ? 28.802 3.306 34.056 1.00 41.39 88 ALA A C 1
ATOM 623 O O . ALA A 1 89 ? 29.272 2.516 33.227 1.00 44.36 88 ALA A O 1
ATOM 625 N N . VAL A 1 90 ? 28.283 4.489 33.741 1.00 42.11 89 VAL A N 1
ATOM 626 C CA . VAL A 1 90 ? 28.094 4.925 32.370 1.00 43.87 89 VAL A CA 1
ATOM 627 C C . VAL A 1 90 ? 28.826 6.237 32.164 1.00 43.35 89 VAL A C 1
ATOM 628 O O . VAL A 1 90 ? 28.699 7.173 32.966 1.00 39.46 89 VAL A O 1
ATOM 632 N N . LEU A 1 91 ? 29.573 6.295 31.073 1.00 49.85 90 LEU A N 1
ATOM 633 C CA . LEU A 1 91 ? 30.389 7.429 30.729 1.00 54.96 90 LEU A CA 1
ATOM 634 C C . LEU A 1 91 ? 29.889 8.140 29.485 1.00 57.97 90 LEU A C 1
ATOM 635 O O . LEU A 1 91 ? 29.227 9.169 29.575 1.00 59.56 90 LEU A O 1
ATOM 640 N N . ALA B 1 2 ? 22.845 12.182 44.067 1.00 31.55 1 ALA B N 1
ATOM 641 C CA . ALA B 1 2 ? 22.352 12.909 42.903 1.00 31.44 1 ALA B CA 1
ATOM 642 C C . ALA B 1 2 ? 20.967 12.435 42.447 1.00 30.99 1 ALA B C 1
ATOM 643 O O . ALA B 1 2 ? 20.156 13.255 42.060 1.00 32.05 1 ALA B O 1
ATOM 645 N N . SER B 1 3 ? 20.654 11.144 42.567 1.00 31.94 2 SER B N 1
ATOM 646 C CA . SER B 1 3 ? 19.392 10.608 42.057 1.00 32.92 2 SER B CA 1
ATOM 647 C C . SER B 1 3 ? 18.963 9.382 42.851 1.00 30.67 2 SER B C 1
ATOM 648 O O . SER B 1 3 ? 19.797 8.540 43.185 1.00 32.79 2 SER B O 1
ATOM 651 N N . ALA B 1 4 ? 17.660 9.263 43.125 1.00 31.42 3 ALA B N 1
ATOM 652 C CA . ALA B 1 4 ? 17.169 8.095 43.859 1.00 32.46 3 ALA B CA 1
ATOM 653 C C . ALA B 1 4 ? 15.722 7.777 43.485 1.00 33.07 3 ALA B C 1
ATOM 654 O O . ALA B 1 4 ? 14.895 8.682 43.345 1.00 31.60 3 ALA B O 1
ATOM 656 N N . GLU B 1 5 ? 15.419 6.481 43.362 1.00 35.38 4 GLU B N 1
ATOM 657 C CA . GLU B 1 5 ? 14.087 6.012 42.995 1.00 35.99 4 GLU B CA 1
ATOM 658 C C . GLU B 1 5 ? 13.669 4.826 43.847 1.00 34.17 4 GLU B C 1
ATOM 659 O O . GLU B 1 5 ? 14.485 3.979 44.211 1.00 34.63 4 GLU B O 1
ATOM 665 N N . ALA B 1 6 ? 12.370 4.754 44.118 1.00 33.02 5 ALA B N 1
ATOM 666 C CA . ALA B 1 6 ? 11.768 3.605 44.773 1.00 31.54 5 ALA B CA 1
ATOM 667 C C . ALA B 1 6 ? 10.330 3.483 44.291 1.00 34.58 5 ALA B C 1
ATOM 668 O O . ALA B 1 6 ? 9.651 4.489 44.103 1.00 32.36 5 ALA B O 1
ATOM 670 N N . GLU B 1 7 ? 9.870 2.260 44.073 1.00 37.67 6 GLU B N 1
ATOM 671 C CA . GLU B 1 7 ? 8.489 2.038 43.683 1.00 38.98 6 GLU B CA 1
ATOM 672 C C . GLU B 1 7 ? 7.758 1.452 44.878 1.00 3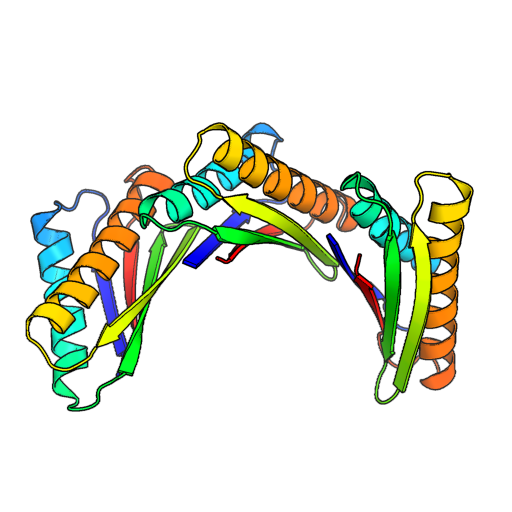6.80 6 GLU B C 1
ATOM 673 O O . GLU B 1 7 ? 8.174 0.421 45.410 1.00 35.62 6 GLU B O 1
ATOM 679 N N . VAL B 1 8 ? 6.684 2.115 45.299 1.00 39.29 7 VAL B N 1
ATOM 680 C CA . VAL B 1 8 ? 5.879 1.696 46.440 1.00 41.56 7 VAL B CA 1
ATOM 681 C C . VAL B 1 8 ? 4.596 1.058 45.926 1.00 44.82 7 VAL B C 1
ATOM 682 O O . VAL B 1 8 ? 3.997 1.520 44.943 1.00 45.79 7 VAL B O 1
ATOM 686 N N . LYS B 1 9 ? 4.177 -0.012 46.589 1.00 46.74 8 LYS B N 1
ATOM 687 C CA . LYS B 1 9 ? 2.967 -0.711 46.211 1.00 47.74 8 LYS B CA 1
ATOM 688 C C . LYS B 1 9 ? 1.728 0.072 46.626 1.00 47.48 8 LYS B C 1
ATOM 689 O O . LYS B 1 9 ? 1.770 0.879 47.558 1.00 48.17 8 LYS B O 1
ATOM 695 N N . PRO B 1 10 ? 0.610 -0.135 45.928 1.00 45.95 9 PRO B N 1
ATOM 696 C CA . PRO B 1 10 ? -0.622 0.587 46.290 1.00 43.60 9 PRO B CA 1
ATOM 697 C C . PRO B 1 10 ? -1.100 0.319 47.704 1.00 41.61 9 PRO B C 1
ATOM 698 O O . PRO B 1 10 ? -1.714 1.203 48.307 1.00 41.15 9 PRO B O 1
ATOM 702 N N . ASP B 1 11 ? -0.865 -0.875 48.248 1.00 42.13 10 ASP B N 1
ATOM 703 C CA . ASP B 1 11 ? -1.307 -1.211 49.594 1.00 46.27 10 ASP B CA 1
ATOM 704 C C . ASP B 1 11 ? -0.314 -0.782 50.675 1.00 46.29 10 ASP B C 1
ATOM 705 O O . ASP B 1 11 ? -0.346 -1.335 51.780 1.00 50.17 10 ASP B O 1
ATOM 710 N N . ALA B 1 12 ? 0.602 0.132 50.367 1.00 43.35 11 ALA B N 1
ATOM 711 C CA . ALA B 1 12 ? 1.651 0.487 51.312 1.00 38.37 11 ALA B CA 1
ATOM 712 C C . ALA B 1 12 ? 1.071 1.320 52.449 1.00 38.77 11 ALA B C 1
ATOM 713 O O . ALA B 1 12 ? 0.080 2.038 52.270 1.00 39.70 11 ALA B O 1
ATOM 715 N N . THR B 1 13 ? 1.628 1.143 53.646 1.00 39.39 12 THR B N 1
ATOM 716 C CA . THR B 1 13 ? 1.255 1.950 54.801 1.00 37.81 12 THR B CA 1
ATOM 717 C C . THR B 1 13 ? 1.920 3.328 54.730 1.00 37.25 12 THR B C 1
ATOM 718 O O . THR B 1 13 ? 2.825 3.577 53.925 1.00 35.68 12 THR B O 1
ATOM 722 N N . ILE B 1 14 ? 1.432 4.244 55.573 1.00 41.50 13 ILE B N 1
ATOM 723 C CA . ILE B 1 14 ? 2.049 5.564 55.682 1.00 43.65 13 ILE B CA 1
ATOM 724 C C . ILE B 1 14 ? 3.479 5.433 56.191 1.00 42.40 13 ILE B C 1
ATOM 725 O O . ILE B 1 14 ? 4.381 6.164 55.760 1.00 38.11 13 ILE B O 1
ATOM 730 N N . GLU B 1 15 ? 3.711 4.490 57.106 1.00 41.41 14 GLU B N 1
ATOM 731 C CA . GLU B 1 15 ? 5.051 4.281 57.621 1.00 42.29 14 GLU B CA 1
ATOM 732 C C . GLU B 1 15 ? 5.997 3.828 56.516 1.00 37.29 14 GLU B C 1
ATOM 733 O O . GLU B 1 15 ? 7.131 4.312 56.431 1.00 38.71 14 GLU B O 1
ATOM 739 N N . GLU B 1 16 ? 5.518 2.967 55.615 1.00 36.21 15 GLU B N 1
ATOM 740 C CA . GLU B 1 16 ? 6.337 2.501 54.498 1.00 36.55 15 GLU B CA 1
ATOM 741 C C . GLU B 1 16 ? 6.656 3.635 53.525 1.00 34.95 15 GLU B C 1
ATOM 742 O O . GLU B 1 16 ? 7.783 3.726 53.017 1.00 34.34 15 GLU B O 1
ATOM 748 N N . ILE B 1 17 ? 5.675 4.497 53.249 1.00 33.12 16 ILE B N 1
ATOM 749 C CA . ILE B 1 17 ? 5.901 5.657 52.387 1.00 33.62 16 ILE B CA 1
ATOM 750 C C . ILE B 1 17 ? 6.916 6.619 53.010 1.00 34.87 16 ILE B C 1
ATOM 751 O O . ILE B 1 17 ? 7.795 7.151 52.314 1.00 35.22 16 ILE B O 1
ATOM 756 N N . ARG B 1 18 ? 6.815 6.866 54.326 1.00 34.39 17 ARG B N 1
ATOM 757 C CA . ARG B 1 18 ? 7.785 7.748 54.976 1.00 33.78 17 ARG B CA 1
ATOM 758 C C . ARG B 1 18 ? 9.177 7.134 55.010 1.00 32.77 17 ARG B C 1
ATOM 759 O O . ARG B 1 18 ? 10.168 7.844 54.817 1.00 30.64 17 ARG B O 1
ATOM 767 N N . ALA B 1 19 ? 9.265 5.815 55.210 1.00 31.19 18 ALA B N 1
ATOM 768 C CA . ALA B 1 19 ? 10.550 5.120 55.215 1.00 28.21 18 ALA B CA 1
ATOM 769 C C . ALA B 1 19 ? 11.233 5.212 53.862 1.00 36.87 18 ALA B C 1
ATOM 770 O O . ALA B 1 19 ? 12.442 5.482 53.778 1.00 37.92 18 ALA B O 1
ATOM 772 N N . ALA B 1 20 ? 10.480 4.937 52.789 1.00 34.09 19 ALA B N 1
ATOM 773 C CA . ALA B 1 20 ? 11.002 5.118 51.435 1.00 29.04 19 ALA B CA 1
ATOM 774 C C . ALA B 1 20 ? 11.455 6.561 51.194 1.00 26.77 19 ALA B C 1
ATOM 775 O O . ALA B 1 20 ? 12.517 6.796 50.597 1.00 28.23 19 ALA B O 1
ATOM 777 N N . ALA B 1 21 ? 10.646 7.540 51.620 1.00 25.46 20 ALA B N 1
ATOM 778 C CA . ALA B 1 21 ? 11.036 8.943 51.476 1.00 26.43 20 ALA B CA 1
ATOM 779 C C . ALA B 1 21 ? 12.359 9.232 52.182 1.00 27.73 20 ALA B C 1
ATOM 780 O O . ALA B 1 21 ? 13.218 9.939 51.641 1.00 28.57 20 ALA B O 1
ATOM 782 N N . ARG B 1 22 ? 12.541 8.704 53.397 1.00 29.20 21 ARG B N 1
ATOM 783 C CA . ARG B 1 22 ? 13.783 8.953 54.124 1.00 30.71 21 ARG B CA 1
ATOM 784 C C . ARG B 1 22 ? 14.973 8.248 53.477 1.00 31.52 21 ARG B C 1
ATOM 785 O O . ARG B 1 22 ? 16.097 8.758 53.545 1.00 28.78 21 ARG B O 1
ATOM 793 N N . ARG B 1 23 ? 14.760 7.087 52.848 1.00 27.34 22 ARG B N 1
ATOM 794 C CA . ARG B 1 23 ? 15.864 6.470 52.128 1.00 26.68 22 ARG B CA 1
ATOM 795 C C . ARG B 1 23 ? 16.275 7.303 50.920 1.00 28.65 22 ARG B C 1
ATOM 796 O O . ARG B 1 23 ? 17.477 7.520 50.688 1.00 26.29 22 ARG B O 1
ATOM 804 N N . LEU B 1 24 ? 15.298 7.822 50.167 1.00 26.26 23 LEU B N 1
ATOM 805 C CA . LEU B 1 24 ? 15.646 8.657 49.018 1.00 25.49 23 LEU B CA 1
ATOM 806 C C . LEU B 1 24 ? 16.370 9.920 49.463 1.00 27.62 23 LEU B C 1
ATOM 807 O O . LEU B 1 24 ? 17.435 10.282 48.930 1.00 28.54 23 LEU B O 1
ATOM 812 N N . ALA B 1 25 ? 15.796 10.618 50.440 1.00 25.34 24 ALA B N 1
ATOM 813 C CA . ALA B 1 25 ? 16.378 11.875 50.880 1.00 32.90 24 ALA B CA 1
ATOM 814 C C . ALA B 1 25 ? 17.753 11.664 51.504 1.00 34.69 24 ALA B C 1
ATOM 815 O O . ALA B 1 25 ? 18.671 12.461 51.289 1.00 29.58 24 ALA B O 1
ATOM 817 N N . GLU B 1 26 ? 17.919 10.580 52.256 1.00 35.52 25 GLU B N 1
ATOM 818 C CA . GLU B 1 26 ? 19.207 10.301 52.870 1.00 40.71 25 GLU B CA 1
ATOM 819 C C . GLU B 1 26 ? 20.263 9.992 51.816 1.00 40.00 25 GLU B C 1
ATOM 820 O O . GLU B 1 26 ? 21.424 10.407 51.947 1.00 38.54 25 GLU B O 1
ATOM 826 N N . ALA B 1 27 ? 19.886 9.256 50.768 1.00 38.19 26 ALA B N 1
ATOM 827 C CA . ALA B 1 27 ? 20.842 8.965 49.705 1.00 28.65 26 ALA B CA 1
ATOM 828 C C . ALA B 1 27 ? 21.271 10.233 48.976 1.00 28.72 26 ALA B C 1
ATOM 829 O O . ALA B 1 27 ? 22.440 10.363 48.582 1.00 29.77 26 ALA B O 1
ATOM 831 N N . LEU B 1 28 ? 20.346 11.175 48.765 1.00 27.86 27 LEU B N 1
ATOM 832 C CA . LEU B 1 28 ? 20.797 12.426 48.164 1.00 32.38 27 LEU B CA 1
ATOM 833 C C . LEU B 1 28 ? 21.669 13.226 49.119 1.00 37.83 27 LEU B C 1
ATOM 834 O O . LEU B 1 28 ? 22.623 13.889 48.685 1.00 38.06 27 LEU B O 1
ATOM 839 N N . ARG B 1 29 ? 21.363 13.178 50.420 1.00 42.06 28 ARG B N 1
ATOM 840 C CA . ARG B 1 29 ? 22.162 13.926 51.376 1.00 34.58 28 ARG B CA 1
ATOM 841 C C . ARG B 1 29 ? 23.574 13.362 51.481 1.00 46.69 28 ARG B C 1
ATOM 842 O O . ARG B 1 29 ? 24.515 14.114 51.757 1.00 38.44 28 ARG B O 1
ATOM 850 N N . LYS B 1 30 ? 23.755 12.058 51.243 1.00 44.67 29 LYS B N 1
ATOM 851 C CA . LYS B 1 30 ? 25.084 11.457 51.326 1.00 44.71 29 LYS B CA 1
ATOM 852 C C . LYS B 1 30 ? 25.993 11.864 50.172 1.00 45.66 29 LYS B C 1
ATOM 853 O O . LYS B 1 30 ? 27.041 11.247 49.950 1.00 48.28 29 LYS B O 1
ATOM 859 N N . ALA B 1 31 ? 25.662 12.956 49.489 1.00 46.19 30 ALA B N 1
ATOM 860 C CA . ALA B 1 31 ? 26.498 13.450 48.411 1.00 45.17 30 ALA B CA 1
ATOM 861 C C . ALA B 1 31 ? 27.162 14.774 48.751 1.00 48.60 30 ALA B C 1
ATOM 862 O O . ALA B 1 31 ? 27.934 15.290 47.932 1.00 50.85 30 ALA B O 1
ATOM 864 N N . GLY B 1 32 ? 26.935 15.302 49.953 1.00 49.20 31 GLY B N 1
ATOM 865 C CA . GLY B 1 32 ? 27.575 16.513 50.433 1.00 51.70 31 GLY B CA 1
ATOM 866 C C . GLY B 1 32 ? 27.335 17.764 49.616 1.00 53.42 31 GLY B C 1
ATOM 867 O O . GLY B 1 32 ? 28.040 18.761 49.793 1.00 57.64 31 GLY B O 1
ATOM 868 N N . VAL B 1 33 ? 26.377 17.723 48.699 1.00 48.70 32 VAL B N 1
ATOM 869 C CA . VAL B 1 33 ? 26.077 18.841 47.817 1.00 49.88 32 VAL B CA 1
ATOM 870 C C . VAL B 1 33 ? 24.723 19.400 48.216 1.00 50.23 32 VAL B C 1
ATOM 871 O O . VAL B 1 33 ? 23.780 18.646 48.493 1.00 49.39 32 VAL B O 1
ATOM 875 N N . SER B 1 34 ? 24.605 20.716 48.174 1.00 54.01 33 SER B N 1
ATOM 876 C CA . SER B 1 34 ? 23.410 21.404 48.614 1.00 55.32 33 SER B CA 1
ATOM 877 C C . SER B 1 34 ? 22.774 22.044 47.394 1.00 57.20 33 SER B C 1
ATOM 878 O O . SER B 1 34 ? 23.471 22.491 46.474 1.00 62.26 33 SER B O 1
ATOM 881 N N . GLY B 1 35 ? 21.450 22.056 47.380 1.00 55.32 34 GLY B N 1
ATOM 882 C CA . GLY B 1 35 ? 20.716 22.571 46.255 1.00 52.66 34 GLY B CA 1
ATOM 883 C C . GLY B 1 35 ? 19.298 22.045 46.198 1.00 46.02 34 GLY B C 1
ATOM 884 O O . GLY B 1 35 ? 18.853 21.273 47.057 1.00 43.68 34 GLY B O 1
ATOM 885 N N . PRO B 1 36 ? 18.560 22.471 45.173 1.00 44.00 35 PRO B N 1
ATOM 886 C CA . PRO B 1 36 ? 17.151 22.069 45.046 1.00 38.99 35 PRO B CA 1
ATOM 887 C C . PRO B 1 36 ? 17.009 20.592 44.738 1.00 35.63 35 PRO B C 1
ATOM 888 O O . PRO B 1 36 ? 17.708 20.047 43.883 1.00 33.70 35 PRO B O 1
ATOM 892 N N . VAL B 1 37 ? 16.101 19.946 45.451 1.00 34.87 36 VAL B N 1
ATOM 893 C CA . VAL B 1 37 ? 15.752 18.560 45.185 1.00 34.78 36 VAL B CA 1
ATOM 894 C C . VAL B 1 37 ? 14.362 18.573 44.569 1.00 30.96 36 VAL B C 1
ATOM 895 O O . VAL B 1 37 ? 13.407 19.078 45.169 1.00 32.34 36 VAL B O 1
ATOM 899 N N . THR B 1 38 ? 14.248 18.031 43.376 1.00 29.99 37 THR B N 1
ATOM 900 C CA . THR B 1 38 ? 12.962 17.892 42.725 1.00 29.51 37 THR B CA 1
ATOM 901 C C . THR B 1 38 ? 12.515 16.462 42.946 1.00 28.42 37 THR B C 1
ATOM 902 O O . THR B 1 38 ? 13.241 15.523 42.607 1.00 29.34 37 THR B O 1
ATOM 906 N N . VAL B 1 39 ? 11.370 16.305 43.589 1.00 29.19 38 VAL B N 1
ATOM 907 C CA . VAL B 1 39 ? 10.782 15.005 43.861 1.00 27.74 38 VAL B CA 1
ATOM 908 C C . VAL B 1 39 ? 9.562 14.837 42.968 1.00 26.70 38 VAL B C 1
ATOM 909 O O . VAL B 1 39 ? 8.866 15.804 42.628 1.00 25.72 38 VAL B O 1
ATOM 913 N N . THR B 1 40 ? 9.315 13.593 42.580 1.00 28.26 39 THR B N 1
ATOM 914 C CA . THR B 1 40 ? 8.225 13.235 41.684 1.00 31.68 39 THR B CA 1
ATOM 915 C C . THR B 1 40 ? 7.603 11.919 42.117 1.00 35.19 39 THR B C 1
ATOM 916 O O . THR B 1 40 ? 8.312 10.988 42.508 1.00 43.91 39 THR B O 1
ATOM 920 N N . ALA B 1 41 ? 6.274 11.863 42.067 1.00 35.48 40 ALA B N 1
ATOM 921 C CA . ALA B 1 41 ? 5.515 10.627 42.223 1.00 35.90 40 ALA B CA 1
ATOM 922 C C . ALA B 1 41 ? 4.742 10.376 40.937 1.00 36.26 40 ALA B C 1
ATOM 923 O O . ALA B 1 41 ? 3.913 11.201 40.539 1.00 35.91 40 ALA B O 1
ATOM 925 N N . GLU B 1 42 ? 4.998 9.236 40.303 1.00 36.33 41 GLU B N 1
ATOM 926 C CA . GLU B 1 42 ? 4.318 8.851 39.072 1.00 37.79 41 GLU B CA 1
ATOM 927 C C . GLU B 1 42 ? 3.429 7.650 39.342 1.00 35.77 41 GLU B C 1
ATOM 928 O O . GLU B 1 42 ? 3.894 6.640 39.874 1.00 35.14 41 GLU B O 1
ATOM 934 N N . ALA B 1 43 ? 2.155 7.756 38.976 1.00 36.60 42 ALA B N 1
ATOM 935 C CA . ALA B 1 43 ? 1.219 6.655 39.183 1.00 38.00 42 ALA B CA 1
ATOM 936 C C . ALA B 1 43 ? 0.188 6.689 38.069 1.00 38.33 42 ALA B C 1
ATOM 937 O O . ALA B 1 43 ? -0.481 7.708 37.877 1.00 37.41 42 ALA B O 1
ATOM 939 N N . GLY B 1 44 ? 0.095 5.595 37.321 1.00 41.72 43 GLY B N 1
ATOM 940 C CA . GLY B 1 44 ? -0.846 5.477 36.224 1.00 43.33 43 GLY B CA 1
ATOM 941 C C . GLY B 1 44 ? -0.669 6.565 35.185 1.00 44.66 43 GLY B C 1
ATOM 942 O O . GLY B 1 44 ? 0.360 6.634 34.506 1.00 45.35 43 GLY B O 1
ATOM 943 N N . ASP B 1 45 ? -1.642 7.469 35.101 1.00 4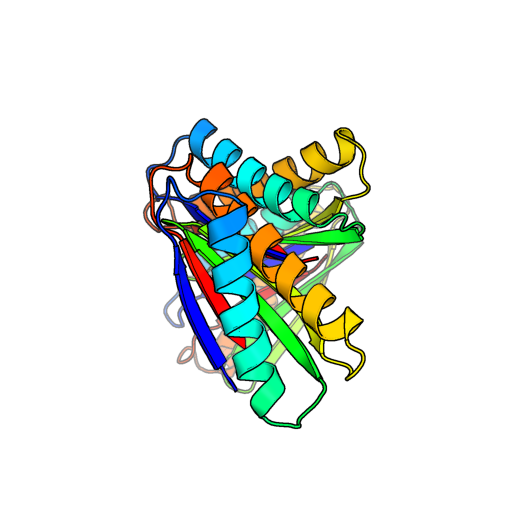6.72 44 ASP B N 1
ATOM 944 C CA . ASP B 1 45 ? -1.593 8.551 34.132 1.00 48.46 44 ASP B CA 1
ATOM 945 C C . ASP B 1 45 ? -1.451 9.910 34.804 1.00 43.03 44 ASP B C 1
ATOM 946 O O . ASP B 1 45 ? -1.789 10.932 34.204 1.00 41.99 44 ASP B O 1
ATOM 951 N N . VAL B 1 46 ? -0.967 9.936 36.043 1.00 38.35 45 VAL B N 1
ATOM 952 C CA . VAL B 1 46 ? -0.804 11.162 36.807 1.00 36.96 45 VAL B CA 1
ATOM 953 C C . VAL B 1 46 ? 0.613 11.214 37.360 1.00 35.94 45 VAL B C 1
ATOM 954 O O . VAL B 1 46 ? 1.270 10.185 37.552 1.00 39.53 45 VAL B O 1
ATOM 958 N N . SER B 1 47 ? 1.083 12.430 37.622 1.00 35.81 46 SER B N 1
ATOM 959 C CA . SER B 1 47 ? 2.407 12.637 38.190 1.00 33.61 46 SER B CA 1
ATOM 960 C C . SER B 1 47 ? 2.361 13.936 38.990 1.00 30.88 46 SER B C 1
ATOM 961 O O . SER B 1 47 ? 1.709 14.895 38.570 1.00 30.03 46 SER B O 1
ATOM 964 N N . PHE B 1 48 ? 3.022 13.954 40.157 1.00 28.20 47 PHE B N 1
ATOM 965 C CA . PHE B 1 48 ? 3.105 15.161 40.971 1.00 28.83 47 PHE B CA 1
ATOM 966 C C . PHE B 1 48 ? 4.539 15.422 41.415 1.00 30.54 47 PHE B C 1
ATOM 967 O O . PHE B 1 48 ? 5.242 14.508 41.854 1.00 30.98 47 PHE B O 1
ATOM 975 N N . SER B 1 49 ? 4.943 16.693 41.368 1.00 30.83 48 SER B N 1
ATOM 976 C CA . SER B 1 49 ? 6.323 17.094 41.608 1.00 32.13 48 SER B CA 1
ATOM 977 C C . SER B 1 49 ? 6.375 18.257 42.586 1.00 32.02 48 SER B C 1
ATOM 978 O O . SER B 1 49 ? 5.555 19.179 42.521 1.00 31.51 48 SER B O 1
ATOM 981 N N . TYR B 1 50 ? 7.349 18.214 43.488 1.00 33.25 49 TYR B N 1
ATOM 982 C CA . TYR B 1 50 ? 7.635 19.352 44.350 1.00 33.26 49 TYR B CA 1
ATOM 983 C C . TYR B 1 50 ? 9.138 19.554 44.410 1.00 33.31 49 TYR B C 1
ATOM 984 O O . TYR B 1 50 ? 9.920 18.699 43.994 1.00 32.29 49 TYR B O 1
ATOM 993 N N . THR B 1 51 ? 9.544 20.706 44.925 1.00 35.95 50 THR B N 1
ATOM 994 C CA . THR B 1 51 ? 10.959 21.003 45.076 1.00 35.83 50 THR B CA 1
ATOM 995 C C . THR B 1 51 ? 11.210 21.445 46.509 1.00 37.12 50 THR B C 1
ATOM 996 O O . THR B 1 51 ? 10.497 22.312 47.028 1.00 35.92 50 THR B O 1
ATOM 1000 N N . ALA B 1 52 ? 12.227 20.856 47.137 1.00 36.50 51 ALA B N 1
ATOM 1001 C CA . ALA B 1 52 ? 12.605 21.198 48.497 1.00 39.21 51 ALA B CA 1
ATOM 1002 C C . ALA B 1 52 ? 14.113 21.362 48.547 1.00 42.96 51 ALA B C 1
ATOM 1003 O O . ALA B 1 52 ? 14.856 20.541 48.004 1.00 42.73 51 ALA B O 1
ATOM 1005 N N . ASP B 1 53 ? 14.554 22.426 49.206 1.00 49.30 52 ASP B N 1
ATOM 1006 C CA . ASP B 1 53 ? 15.964 22.776 49.253 1.00 52.61 52 ASP B CA 1
ATOM 1007 C C . ASP B 1 53 ? 16.676 21.902 50.264 1.00 52.45 52 ASP B C 1
ATOM 1008 O O . ASP B 1 53 ? 16.273 21.830 51.428 1.00 56.40 52 ASP B O 1
ATOM 1013 N N . LEU B 1 54 ? 17.732 21.238 49.817 1.00 49.89 53 LEU B N 1
ATOM 1014 C CA . LEU B 1 54 ? 18.581 20.426 50.683 1.00 48.09 53 LEU B CA 1
ATOM 1015 C C . LEU B 1 54 ? 19.827 21.255 50.989 1.00 51.53 53 LEU B C 1
ATOM 1016 O O . LEU B 1 54 ? 20.699 21.407 50.133 1.00 52.06 53 LEU B O 1
ATOM 1021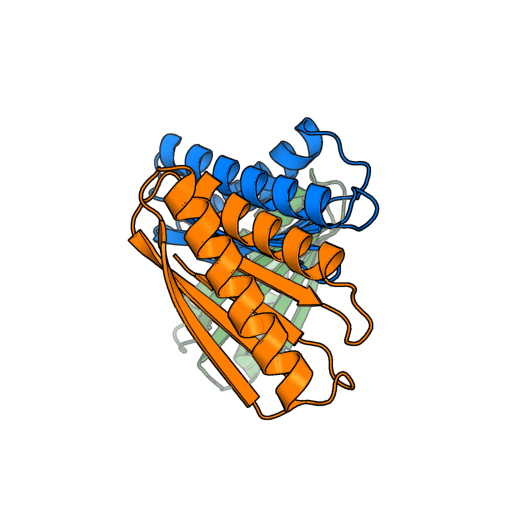 N N . ASP B 1 55 ? 19.868 21.871 52.178 1.00 56.86 54 ASP B N 1
ATOM 1022 C CA . ASP B 1 55 ? 20.922 22.824 52.531 1.00 65.25 54 ASP B CA 1
ATOM 1023 C C . ASP B 1 55 ? 21.977 22.268 53.481 1.00 72.35 54 ASP B C 1
ATOM 1024 O O . ASP B 1 55 ? 23.066 22.845 53.573 1.00 76.81 54 ASP B O 1
ATOM 1029 N N . GLY B 1 56 ? 21.667 21.209 54.225 1.00 81.06 55 GLY B N 1
ATOM 1030 C CA . GLY B 1 56 ? 22.584 20.659 55.208 1.00 87.59 55 GLY B CA 1
ATOM 1031 C C . GLY B 1 56 ? 21.920 20.554 56.567 1.00 91.66 55 GLY B C 1
ATOM 1032 O O . GLY B 1 56 ? 22.259 19.693 57.381 1.00 100.28 55 GLY B O 1
ATOM 1033 N N . THR B 1 57 ? 20.967 21.450 56.804 1.00 85.09 56 THR B N 1
ATOM 1034 C CA . THR B 1 57 ? 20.120 21.418 57.988 1.00 81.95 56 THR B CA 1
ATOM 1035 C C . THR B 1 57 ? 19.301 20.128 58.056 1.00 75.22 56 THR B C 1
ATOM 1036 O O . THR B 1 57 ? 18.881 19.585 57.032 1.00 74.89 56 THR B O 1
ATOM 1040 N N . GLU B 1 58 ? 19.076 19.633 59.277 1.00 72.68 57 GLU B N 1
ATOM 1041 C CA . GLU B 1 58 ? 18.145 18.523 59.493 1.00 68.33 57 GLU B CA 1
ATOM 1042 C C . GLU B 1 58 ? 16.754 18.850 58.966 1.00 67.11 57 GLU B C 1
ATOM 1043 O O . GLU B 1 58 ? 16.081 18.007 58.353 1.00 64.11 57 GLU B O 1
ATOM 1049 N N . GLU B 1 59 ? 16.288 20.071 59.242 1.00 70.13 58 GLU B N 1
ATOM 1050 C CA . GLU B 1 59 ? 14.963 20.478 58.798 1.00 67.46 58 GLU B CA 1
ATOM 1051 C C . GLU B 1 59 ? 14.869 20.543 57.283 1.00 61.85 58 GLU B C 1
ATOM 1052 O O . GLU B 1 59 ? 13.792 20.302 56.734 1.00 58.06 58 GLU B O 1
ATOM 1058 N N . GLY B 1 60 ? 15.964 20.877 56.595 1.00 57.89 59 GLY B N 1
ATOM 1059 C CA . GLY B 1 60 ? 15.950 20.818 55.142 1.00 52.64 59 GLY B CA 1
ATOM 1060 C C . GLY B 1 60 ? 15.763 19.400 54.634 1.00 49.25 59 GLY B C 1
ATOM 1061 O O . GLY B 1 60 ? 15.015 19.157 53.674 1.00 48.13 59 GLY B O 1
ATOM 1062 N N . LEU B 1 61 ? 16.426 18.439 55.282 1.00 47.48 60 LEU B N 1
ATOM 1063 C CA . LEU B 1 61 ? 16.229 17.043 54.916 1.00 44.24 60 LEU B CA 1
ATOM 1064 C C . LEU B 1 61 ? 14.794 16.606 55.179 1.00 45.67 60 LEU B C 1
ATOM 1065 O O . LEU B 1 61 ? 14.196 15.889 54.366 1.00 43.41 60 LEU B O 1
ATOM 1070 N N . LYS B 1 62 ? 14.207 17.051 56.295 1.00 49.61 61 LYS B N 1
ATOM 1071 C CA . LYS B 1 62 ? 12.825 16.661 56.559 1.00 49.45 61 LYS B CA 1
ATOM 1072 C C . LYS B 1 62 ? 11.852 17.365 55.610 1.00 44.50 61 LYS B C 1
ATOM 1073 O O . LYS B 1 62 ? 10.767 16.840 55.335 1.00 42.25 61 LYS B O 1
ATOM 1079 N N . ARG B 1 63 ? 12.232 18.535 55.087 1.00 45.60 62 ARG B N 1
ATOM 1080 C CA . ARG B 1 63 ? 11.494 19.158 53.990 1.00 44.82 62 ARG B CA 1
ATOM 1081 C C . ARG B 1 63 ? 11.474 18.237 52.783 1.00 44.61 62 ARG B C 1
ATOM 1082 O O . ARG B 1 63 ? 10.435 18.073 52.133 1.00 42.38 62 ARG B O 1
ATOM 1090 N N . VAL B 1 64 ? 12.641 17.693 52.415 1.00 44.69 63 VAL B N 1
ATOM 1091 C CA . VAL B 1 64 ? 12.673 16.798 51.259 1.00 41.16 63 VAL B CA 1
ATOM 1092 C C . VAL B 1 64 ? 11.793 15.577 51.513 1.00 39.89 63 VAL B C 1
ATOM 1093 O O . VAL B 1 64 ? 11.009 15.163 50.642 1.00 39.39 63 VAL B O 1
ATOM 1097 N N . VAL B 1 65 ? 11.886 15.002 52.721 1.00 40.99 64 VAL B N 1
ATOM 1098 C CA . VAL B 1 65 ? 11.070 13.835 53.061 1.00 38.15 64 VAL B CA 1
ATOM 1099 C C . VAL B 1 65 ? 9.590 14.171 52.931 1.00 40.01 64 VAL B C 1
ATOM 1100 O O . VAL B 1 65 ? 8.791 13.362 52.434 1.00 39.53 64 VAL B O 1
ATOM 1104 N N . GLU B 1 66 ? 9.200 15.373 53.362 1.00 41.50 65 GLU B N 1
ATOM 1105 C CA . GLU B 1 66 ? 7.799 15.760 53.289 1.00 42.65 65 GLU B CA 1
ATOM 1106 C C . GLU B 1 66 ? 7.339 16.105 51.880 1.00 37.85 65 GLU B C 1
ATOM 1107 O O . GLU B 1 66 ? 6.200 15.784 51.533 1.00 36.58 65 GLU B O 1
ATOM 1113 N N . ALA B 1 67 ? 8.217 16.628 51.028 1.00 35.31 66 ALA B N 1
ATOM 1114 C CA . ALA B 1 67 ? 7.877 16.761 49.620 1.00 32.30 66 ALA B CA 1
ATOM 1115 C C . ALA B 1 67 ? 7.589 15.399 49.008 1.00 29.27 66 ALA B C 1
ATOM 1116 O O . ALA B 1 67 ? 6.568 15.211 48.326 1.00 24.16 66 ALA B O 1
ATOM 1118 N N . ILE B 1 68 ? 8.444 14.414 49.306 1.00 28.04 67 ILE B N 1
ATOM 1119 C CA . ILE B 1 68 ? 8.227 13.082 48.750 1.00 26.69 67 ILE B CA 1
ATOM 1120 C C . ILE B 1 68 ? 6.905 12.501 49.243 1.00 27.26 67 ILE B C 1
ATOM 1121 O O . ILE B 1 68 ? 6.100 12.020 48.443 1.00 28.11 67 ILE B O 1
ATOM 1126 N N . VAL B 1 69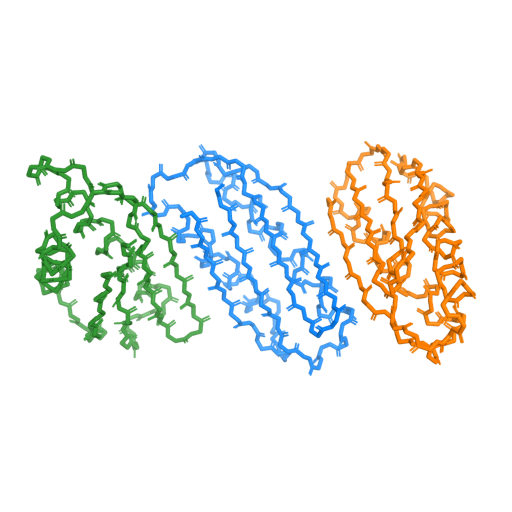 ? 6.618 12.609 50.545 1.00 30.01 68 VAL B N 1
ATOM 1127 C CA . VAL B 1 69 ? 5.401 11.981 51.063 1.00 30.76 68 VAL B CA 1
ATOM 1128 C C . VAL B 1 69 ? 4.147 12.702 50.559 1.00 31.27 68 VAL B C 1
ATOM 1129 O O . VAL B 1 69 ? 3.135 12.061 50.249 1.00 24.21 68 VAL B O 1
ATOM 1133 N N . ARG B 1 70 ? 4.224 14.022 50.390 1.00 31.53 69 ARG B N 1
ATOM 1134 C CA . ARG B 1 70 ? 3.171 14.795 49.736 1.00 31.51 69 ARG B CA 1
ATOM 1135 C C . ARG B 1 70 ? 2.861 14.235 48.350 1.00 32.30 69 ARG B C 1
ATOM 1136 O O . ARG B 1 70 ? 1.712 13.879 48.048 1.00 33.33 69 ARG B O 1
ATOM 1144 N N . ALA B 1 71 ? 3.888 14.176 47.486 1.00 31.36 70 ALA B N 1
ATOM 1145 C CA . ALA B 1 71 ? 3.718 13.644 46.131 1.00 31.42 70 ALA B CA 1
ATOM 1146 C C . ALA B 1 71 ? 3.172 12.218 46.141 1.00 33.83 70 ALA B C 1
ATOM 1147 O O . ALA B 1 71 ? 2.315 11.864 45.320 1.00 34.27 70 ALA B O 1
ATOM 1149 N N . ALA B 1 72 ? 3.669 11.380 47.051 1.00 32.28 71 ALA B N 1
ATOM 1150 C CA . ALA B 1 72 ? 3.192 10.007 47.137 1.00 30.30 71 ALA B CA 1
ATOM 1151 C C . ALA B 1 72 ? 1.691 9.971 47.419 1.00 30.39 71 ALA B C 1
ATOM 1152 O O . ALA B 1 72 ? 0.942 9.253 46.745 1.00 32.67 71 ALA B O 1
ATOM 1154 N N . ILE B 1 73 ? 1.239 10.698 48.449 1.00 29.28 72 ILE B N 1
ATOM 1155 C CA . ILE B 1 73 ? -0.182 10.684 48.796 1.00 29.42 72 ILE B CA 1
ATOM 1156 C C . ILE B 1 73 ? -1.023 11.234 47.644 1.00 31.20 72 ILE B C 1
ATOM 1157 O O . ILE B 1 73 ? -2.118 10.730 47.357 1.00 34.33 72 ILE B O 1
ATOM 1162 N N . ALA B 1 74 ? -0.534 12.276 46.967 1.00 29.82 73 ALA B N 1
ATOM 1163 C CA . ALA B 1 74 ? -1.255 12.781 45.797 1.00 29.11 73 ALA B CA 1
ATOM 1164 C C . ALA B 1 74 ? -1.408 11.707 44.725 1.00 30.64 73 ALA B C 1
ATOM 1165 O O . ALA B 1 74 ? -2.492 11.540 44.153 1.00 30.89 73 ALA B O 1
ATOM 1167 N N . ALA B 1 75 ? -0.336 10.962 44.450 1.00 31.33 74 ALA B N 1
ATOM 1168 C CA . ALA B 1 75 ? -0.377 9.957 43.392 1.00 34.12 74 ALA B CA 1
ATOM 1169 C C . ALA B 1 75 ? -1.307 8.806 43.755 1.00 35.70 74 ALA B C 1
ATOM 1170 O O . ALA B 1 75 ? -2.067 8.314 42.905 1.00 25.44 74 ALA B O 1
ATOM 1172 N N . LEU B 1 76 ? -1.248 8.348 45.009 1.00 35.10 75 LEU B N 1
ATOM 1173 C CA . LEU B 1 76 ? -2.080 7.216 45.392 1.00 34.88 75 LEU B CA 1
ATOM 1174 C C . LEU B 1 76 ? -3.546 7.609 45.448 1.00 40.24 75 LEU B C 1
ATOM 1175 O O . LEU B 1 76 ? -4.401 6.868 44.952 1.00 47.15 75 LEU B O 1
ATOM 1180 N N . LYS B 1 77 ? -3.860 8.792 45.990 1.00 39.78 76 LYS B N 1
ATOM 1181 C CA . LYS B 1 77 ? -5.249 9.246 45.971 1.00 39.79 76 LYS B CA 1
ATOM 1182 C C . LYS B 1 77 ? -5.741 9.448 44.545 1.00 37.06 76 LYS B C 1
ATOM 1183 O O . LYS B 1 77 ? -6.865 9.059 44.209 1.00 37.84 76 LYS B O 1
ATOM 1189 N N . ALA B 1 78 ? -4.904 10.037 43.688 1.00 35.19 77 ALA B N 1
ATOM 1190 C CA . ALA B 1 78 ? -5.302 10.290 42.308 1.00 33.88 77 ALA B CA 1
ATOM 1191 C C . ALA B 1 78 ? -5.486 9.011 41.504 1.00 35.33 77 ALA B C 1
ATOM 1192 O O . ALA B 1 78 ? -6.214 9.033 40.508 1.00 37.62 77 ALA B O 1
ATOM 1194 N N . THR B 1 79 ? -4.855 7.903 41.898 1.00 34.81 78 THR B N 1
ATOM 1195 C CA . THR B 1 79 ? -5.059 6.629 41.210 1.00 36.70 78 THR B CA 1
ATOM 1196 C C . THR B 1 79 ? -5.920 5.647 41.999 1.00 37.49 78 THR B C 1
ATOM 1197 O O . THR B 1 79 ? -5.992 4.471 41.626 1.00 37.98 78 THR B O 1
ATOM 1201 N N . GLY B 1 80 ? -6.555 6.090 43.087 1.00 41.58 79 GLY B N 1
ATOM 1202 C CA . GLY B 1 80 ? -7.417 5.229 43.877 1.00 40.57 79 GLY B CA 1
ATOM 1203 C C . GLY B 1 80 ? -6.720 4.103 44.609 1.00 41.12 79 GLY B C 1
ATOM 1204 O O . GLY B 1 80 ? -7.372 3.130 44.993 1.00 43.76 79 GLY B O 1
ATOM 1205 N N . GLY B 1 81 ? -5.416 4.213 44.842 1.00 39.92 80 GLY B N 1
ATOM 1206 C CA . GLY B 1 81 ? -4.708 3.155 45.539 1.00 40.90 80 GLY B CA 1
ATOM 1207 C C . GLY B 1 81 ? -4.730 1.835 44.805 1.00 41.54 80 GLY B C 1
ATOM 1208 O O . GLY B 1 81 ? -4.649 0.780 45.440 1.00 43.67 80 GLY B O 1
ATOM 1209 N N . THR B 1 82 ? -4.831 1.862 43.475 1.00 42.89 81 THR B N 1
ATOM 1210 C CA . THR B 1 82 ? -4.867 0.648 42.669 1.00 43.70 81 THR B CA 1
ATOM 1211 C C . THR B 1 82 ? -3.638 0.494 41.787 1.00 45.17 81 THR B C 1
ATOM 1212 O O . THR B 1 82 ? -3.527 -0.511 41.075 1.00 47.54 81 THR B O 1
ATOM 1216 N N . LYS B 1 83 ? -2.701 1.444 41.836 1.00 44.51 82 LYS B N 1
ATOM 1217 C CA . LYS B 1 83 ? -1.523 1.423 40.980 1.00 43.02 82 LYS B CA 1
ATOM 1218 C C . LYS B 1 83 ? -0.273 1.745 41.790 1.00 39.45 82 LYS B C 1
ATOM 1219 O O . LYS B 1 83 ? -0.338 2.536 42.744 1.00 36.63 82 LYS B O 1
ATOM 1225 N N . PRO B 1 84 ? 0.847 1.083 41.484 1.00 38.86 83 PRO B N 1
ATOM 1226 C CA . PRO B 1 84 ? 2.108 1.403 42.168 1.00 37.65 83 PRO B CA 1
ATOM 1227 C C . PRO B 1 84 ? 2.527 2.833 41.888 1.00 35.60 83 PRO B C 1
ATOM 1228 O O . PRO B 1 84 ? 2.181 3.412 40.860 1.00 42.44 83 PRO B O 1
ATOM 1232 N N . VAL B 1 85 ? 3.308 3.398 42.798 1.00 32.21 84 VAL B N 1
ATOM 1233 C CA . VAL B 1 85 ? 3.791 4.766 42.653 1.00 31.72 84 VAL B CA 1
ATOM 1234 C C . VAL B 1 85 ? 5.312 4.732 42.575 1.00 32.24 84 VAL B C 1
ATOM 1235 O O . VAL B 1 85 ? 5.972 4.128 43.427 1.00 30.80 84 VAL B O 1
ATOM 1239 N N . LEU B 1 86 ? 5.871 5.374 41.553 1.00 32.48 85 LEU B N 1
ATOM 1240 C CA . LEU B 1 86 ? 7.317 5.483 41.417 1.00 29.55 85 LEU B CA 1
ATOM 1241 C C . LEU B 1 86 ? 7.714 6.846 41.984 1.00 31.18 85 LEU B C 1
ATOM 1242 O O . LEU B 1 86 ? 7.361 7.899 41.433 1.00 33.73 85 LEU B O 1
ATOM 1247 N N . LEU B 1 87 ? 8.392 6.810 43.119 1.00 30.89 86 LEU B N 1
ATOM 1248 C CA . LEU B 1 87 ? 8.964 7.975 43.765 1.00 31.59 86 LEU B CA 1
ATOM 1249 C C . LEU B 1 87 ? 10.395 8.176 43.297 1.00 32.04 86 LEU B C 1
ATOM 1250 O O . LEU B 1 87 ? 11.188 7.231 43.248 1.00 31.14 86 LEU B O 1
ATOM 1255 N N . SER B 1 88 ? 10.733 9.425 43.010 1.00 32.56 87 SER B N 1
ATOM 1256 C CA . SER B 1 88 ? 12.065 9.762 42.553 1.00 33.37 87 SER B CA 1
ATOM 1257 C C . SER B 1 88 ? 12.436 11.135 43.098 1.00 35.51 87 SER B C 1
ATOM 1258 O O . SER B 1 88 ? 11.571 11.977 43.357 1.00 40.42 87 SER B O 1
ATOM 1261 N N . ALA B 1 89 ? 13.732 11.325 43.318 1.00 34.59 88 ALA B N 1
ATOM 1262 C CA . ALA B 1 89 ? 14.283 12.541 43.897 1.00 31.50 88 ALA B CA 1
ATOM 1263 C C . ALA B 1 89 ? 15.592 12.840 43.183 1.00 30.59 88 ALA B C 1
ATOM 1264 O O . ALA B 1 89 ? 16.437 11.954 43.039 1.00 31.35 88 ALA B O 1
ATOM 1266 N N . VAL B 1 90 ? 15.729 14.060 42.680 1.00 29.42 89 VAL B N 1
ATOM 1267 C CA . VAL B 1 90 ? 16.894 14.466 41.911 1.00 30.74 89 VAL B CA 1
ATOM 1268 C C . VAL B 1 90 ? 17.480 15.726 42.530 1.00 35.51 89 VAL B C 1
ATOM 1269 O O . VAL B 1 90 ? 16.738 16.652 42.874 1.00 37.32 89 VAL B O 1
ATOM 1273 N N . LEU B 1 91 ? 18.807 15.745 42.684 1.00 36.96 90 LEU B N 1
ATOM 1274 C CA . LEU B 1 91 ? 19.546 16.876 43.233 1.00 37.55 90 LEU B CA 1
ATOM 1275 C C . LEU B 1 91 ? 20.397 17.521 42.137 1.00 38.02 90 LEU B C 1
ATOM 1276 O O . LEU B 1 91 ? 20.189 18.686 41.774 1.00 39.52 90 LEU B O 1
ATOM 1281 N N . ALA C 1 2 ? 22.769 -6.315 11.718 1.00 38.13 1 ALA C N 1
ATOM 1282 C CA . ALA C 1 2 ? 24.078 -6.973 11.783 1.00 36.60 1 ALA C CA 1
ATOM 1283 C C . ALA C 1 2 ? 24.554 -7.159 13.225 1.00 37.28 1 ALA C C 1
ATOM 1284 O O . ALA C 1 2 ? 24.576 -6.223 14.021 1.00 38.14 1 ALA C O 1
ATOM 1286 N N . SER C 1 3 ? 24.974 -8.380 13.533 1.00 36.07 2 SER C N 1
ATOM 1287 C CA . SER C 1 3 ? 25.340 -8.774 14.879 1.00 37.82 2 SER C CA 1
ATOM 1288 C C . SER C 1 3 ? 26.314 -9.937 14.797 1.00 37.93 2 SER C C 1
ATOM 1289 O O . SER C 1 3 ? 26.157 -10.821 13.951 1.00 41.40 2 SER C O 1
ATOM 1292 N N . ALA C 1 4 ? 27.315 -9.939 15.675 1.00 37.89 3 ALA C N 1
ATOM 1293 C CA . ALA C 1 4 ? 28.280 -11.029 15.700 1.00 33.71 3 ALA C CA 1
ATOM 1294 C C . ALA C 1 4 ? 28.820 -11.210 17.109 1.00 36.47 3 ALA C C 1
ATOM 1295 O O . ALA C 1 4 ? 29.162 -10.233 17.776 1.00 39.72 3 ALA C O 1
ATOM 1297 N N . GLU C 1 5 ? 28.918 -12.464 17.549 1.00 36.87 4 GLU C N 1
ATOM 1298 C CA . GLU C 1 5 ? 29.469 -12.783 18.860 1.00 38.33 4 GLU C CA 1
ATOM 1299 C C . GLU C 1 5 ? 30.327 -14.032 18.762 1.00 35.52 4 GLU C C 1
ATOM 1300 O O . GLU C 1 5 ? 30.064 -14.935 17.963 1.00 33.74 4 GLU C O 1
ATOM 1306 N N . ALA C 1 6 ? 31.332 -14.089 19.623 1.00 36.89 5 ALA C N 1
ATOM 1307 C CA . ALA C 1 6 ? 32.206 -15.241 19.740 1.00 38.00 5 ALA C CA 1
ATOM 1308 C C . ALA C 1 6 ? 32.637 -15.356 21.190 1.00 40.41 5 ALA C C 1
ATOM 1309 O O . ALA C 1 6 ? 32.769 -14.346 21.879 1.00 40.84 5 ALA C O 1
ATOM 1311 N N . GLU C 1 7 ? 32.819 -16.584 21.658 1.00 41.38 6 GLU C N 1
ATOM 1312 C CA . GLU C 1 7 ? 33.282 -16.824 23.013 1.00 43.70 6 GLU C CA 1
ATOM 1313 C C . GLU C 1 7 ? 34.763 -17.187 22.985 1.00 48.14 6 GLU C C 1
ATOM 1314 O O . GLU C 1 7 ? 35.164 -18.151 22.324 1.00 48.79 6 GLU C O 1
ATOM 1320 N N . VAL C 1 8 ? 35.564 -16.412 23.714 1.00 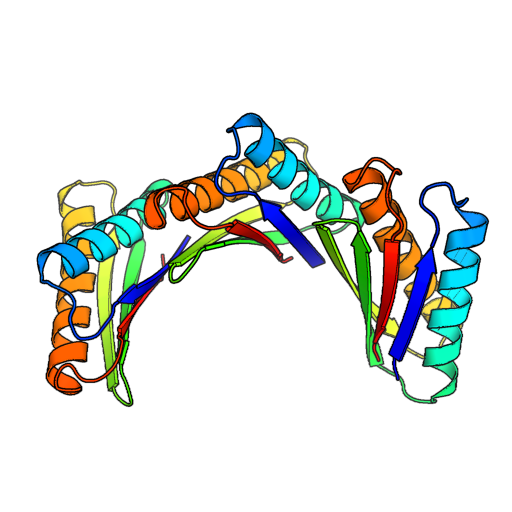50.89 7 VAL C N 1
ATOM 1321 C CA . VAL C 1 8 ? 37.010 -16.567 23.803 1.00 52.11 7 VAL C CA 1
ATOM 1322 C C . VAL C 1 8 ? 37.383 -17.210 25.138 1.00 52.08 7 VAL C C 1
ATOM 1323 O O . VAL C 1 8 ? 36.872 -16.823 26.200 1.00 52.80 7 VAL C O 1
ATOM 1327 N N . LYS C 1 9 ? 38.281 -18.199 25.077 1.00 54.19 8 LYS C N 1
ATOM 1328 C CA . LYS C 1 9 ? 38.743 -18.950 26.238 1.00 57.39 8 LYS C CA 1
ATOM 1329 C C . LYS C 1 9 ? 39.451 -18.028 27.233 1.00 60.56 8 LYS C C 1
ATOM 1330 O O . LYS C 1 9 ? 40.009 -16.997 26.848 1.00 58.45 8 LYS C O 1
ATOM 1336 N N . PRO C 1 10 ? 39.462 -18.390 28.522 1.00 61.94 9 PRO C N 1
ATOM 1337 C CA . PRO C 1 10 ? 40.090 -17.488 29.506 1.00 66.00 9 PRO C CA 1
ATOM 1338 C C . PRO C 1 10 ? 41.591 -17.343 29.313 1.00 67.53 9 PRO C C 1
ATOM 1339 O O . PRO C 1 10 ? 42.131 -16.250 29.528 1.00 69.42 9 PRO C O 1
ATOM 1343 N N . ASP C 1 11 ? 42.282 -18.416 28.909 1.00 71.13 10 ASP C N 1
ATOM 1344 C CA . ASP C 1 11 ? 43.729 -18.416 28.709 1.00 75.23 10 ASP C CA 1
ATOM 1345 C C . ASP C 1 11 ? 44.135 -18.011 27.293 1.00 75.43 10 ASP C C 1
ATOM 1346 O O . ASP C 1 11 ? 45.271 -18.278 26.887 1.00 76.75 10 ASP C O 1
ATOM 1351 N N . ALA C 1 12 ? 43.232 -17.403 26.529 1.00 72.46 11 ALA C N 1
ATOM 1352 C CA . ALA C 1 12 ? 43.502 -17.110 25.130 1.00 69.17 11 ALA C CA 1
ATOM 1353 C C . ALA C 1 12 ? 44.487 -15.954 25.000 1.00 68.49 11 ALA C C 1
ATOM 1354 O O . ALA C 1 12 ? 44.458 -14.995 25.773 1.00 71.31 11 ALA C O 1
ATOM 1356 N N . THR C 1 13 ? 45.345 -16.039 23.989 1.00 68.56 12 THR C N 1
ATOM 1357 C CA . THR C 1 13 ? 46.339 -15.006 23.738 1.00 69.53 12 THR C CA 1
ATOM 1358 C C . THR C 1 13 ? 45.718 -13.745 23.142 1.00 55.70 12 THR C C 1
ATOM 1359 O O . THR C 1 13 ? 44.581 -13.735 22.673 1.00 59.37 12 THR C O 1
ATOM 1363 N N . ILE C 1 14 ? 46.500 -12.663 23.175 1.00 58.08 13 ILE C N 1
ATOM 1364 C CA . ILE C 1 14 ? 46.073 -11.403 22.573 1.00 57.33 13 ILE C CA 1
ATOM 1365 C C . ILE C 1 14 ? 45.874 -11.576 21.073 1.00 65.66 13 ILE C C 1
ATOM 1366 O O . ILE C 1 14 ? 44.933 -11.026 20.484 1.00 65.18 13 ILE C O 1
ATOM 1371 N N . GLU C 1 15 ? 46.741 -12.362 20.433 1.00 65.94 14 GLU C N 1
ATOM 1372 C CA . GLU C 1 15 ? 46.607 -12.585 18.998 1.00 62.43 14 GLU C CA 1
ATOM 1373 C C . GLU C 1 15 ? 45.330 -13.352 18.680 1.00 58.60 14 GLU C C 1
ATOM 1374 O O . GLU C 1 15 ? 44.668 -13.079 17.668 1.00 57.09 14 GLU C O 1
ATOM 1380 N N . GLU C 1 16 ? 44.971 -14.325 19.524 1.00 60.13 15 GLU C N 1
ATOM 1381 C CA . GLU C 1 16 ? 43.725 -15.050 19.297 1.00 59.14 15 GLU C CA 1
ATOM 1382 C C . GLU C 1 16 ? 42.515 -14.148 19.475 1.00 55.80 15 GLU C C 1
ATOM 1383 O O . GLU C 1 16 ? 41.575 -14.185 18.669 1.00 52.40 15 GLU C O 1
ATOM 1389 N N . ILE C 1 17 ? 42.519 -13.333 20.527 1.00 57.62 16 ILE C N 1
ATOM 1390 C CA . ILE C 1 17 ? 41.369 -12.478 20.774 1.00 58.36 16 ILE C CA 1
ATOM 1391 C C . ILE C 1 17 ? 41.219 -11.464 19.650 1.00 56.14 16 ILE C C 1
ATOM 1392 O O . ILE C 1 17 ? 40.098 -11.137 19.242 1.00 55.85 16 ILE C O 1
ATOM 1397 N N . ARG C 1 18 ? 42.342 -10.935 19.145 1.00 54.93 17 ARG C N 1
ATOM 1398 C CA . ARG C 1 18 ? 42.266 -10.008 18.019 1.00 57.34 17 ARG C CA 1
ATOM 1399 C C . ARG C 1 18 ? 41.773 -10.693 16.749 1.00 54.82 17 ARG C C 1
ATOM 1400 O O . ARG C 1 18 ? 41.027 -10.085 15.971 1.00 54.74 17 ARG C O 1
ATOM 1408 N N . ALA C 1 19 ? 42.152 -11.958 16.531 1.00 53.27 18 ALA C N 1
ATOM 1409 C CA . ALA C 1 19 ? 41.638 -12.694 15.378 1.00 48.52 18 ALA C CA 1
ATOM 1410 C C . ALA C 1 19 ? 40.115 -12.836 15.453 1.00 47.02 18 ALA C C 1
ATOM 1411 O O . ALA C 1 19 ? 39.399 -12.581 14.469 1.00 48.19 18 ALA C O 1
ATOM 1413 N N . ALA C 1 20 ? 39.604 -13.248 16.620 1.00 44.92 19 ALA C N 1
ATOM 1414 C CA . ALA C 1 20 ? 38.158 -13.299 16.820 1.00 43.47 19 ALA C CA 1
ATOM 1415 C C . ALA C 1 20 ? 37.521 -11.932 16.586 1.00 40.21 19 ALA C C 1
ATOM 1416 O O . ALA C 1 20 ? 36.483 -11.819 15.916 1.00 40.30 19 ALA C O 1
ATOM 1418 N N . ALA C 1 21 ? 38.145 -10.882 17.122 1.00 40.69 20 ALA C N 1
ATOM 1419 C CA . ALA C 1 21 ? 37.638 -9.529 16.937 1.00 40.45 20 ALA C CA 1
ATOM 1420 C C . ALA C 1 21 ? 37.508 -9.187 15.461 1.00 40.73 20 ALA C C 1
ATOM 1421 O O . ALA C 1 21 ? 36.500 -8.607 15.040 1.00 39.95 20 ALA C O 1
ATOM 1423 N N . ARG C 1 22 ? 38.514 -9.551 14.656 1.00 42.80 21 ARG C N 1
ATOM 1424 C CA . ARG C 1 22 ? 38.452 -9.245 13.233 1.00 43.46 21 ARG C CA 1
ATOM 1425 C C . ARG C 1 22 ? 37.371 -10.055 12.532 1.00 40.95 21 ARG C C 1
ATOM 1426 O O . ARG C 1 22 ? 36.736 -9.544 11.603 1.00 40.61 21 ARG C O 1
ATOM 1434 N N . ARG C 1 23 ? 37.097 -11.289 12.980 1.00 37.02 22 ARG C N 1
ATOM 1435 C CA . ARG C 1 23 ? 35.987 -12.003 12.352 1.00 35.20 22 ARG C CA 1
ATOM 1436 C C . ARG C 1 23 ? 34.653 -11.330 12.657 1.00 37.23 22 ARG C C 1
ATOM 1437 O O . ARG C 1 23 ? 33.784 -11.235 11.775 1.00 37.26 22 ARG C O 1
ATOM 1445 N N . LEU C 1 24 ? 34.477 -10.847 13.893 1.00 33.09 23 LEU C N 1
ATOM 1446 C CA . LEU C 1 24 ? 33.240 -10.157 14.248 1.00 32.29 23 LEU C CA 1
ATOM 1447 C C . LEU C 1 24 ? 33.087 -8.855 13.461 1.00 33.39 23 LEU C C 1
ATOM 1448 O O . LEU C 1 24 ? 32.021 -8.571 12.890 1.00 39.35 23 LEU C O 1
ATOM 1453 N N . ALA C 1 25 ? 34.141 -8.036 13.442 1.00 38.97 24 ALA C N 1
ATOM 1454 C CA . ALA C 1 25 ? 34.080 -6.749 12.756 1.00 40.10 24 ALA C CA 1
ATOM 1455 C C . ALA C 1 25 ? 33.923 -6.910 11.246 1.00 38.49 24 ALA C C 1
ATOM 1456 O O . ALA C 1 25 ? 33.228 -6.116 10.605 1.00 37.98 24 ALA C O 1
ATOM 1458 N N . GLU C 1 26 ? 34.565 -7.916 10.649 1.00 38.98 25 GLU C N 1
ATOM 1459 C CA . GLU C 1 26 ? 34.389 -8.102 9.214 1.00 43.13 25 GLU C CA 1
ATOM 1460 C C . GLU C 1 26 ? 33.013 -8.662 8.892 1.00 41.27 25 GLU C C 1
ATOM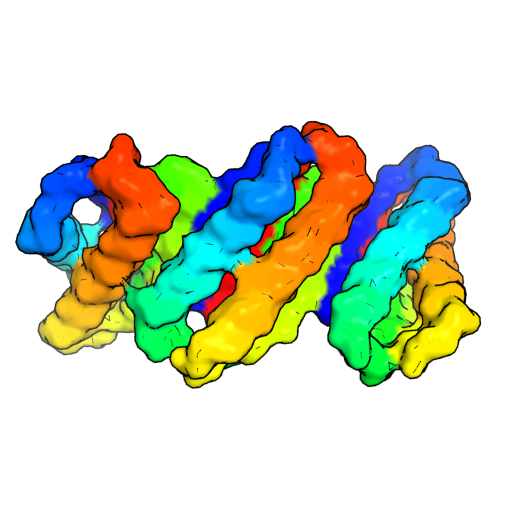 1461 O O . GLU C 1 26 ? 32.445 -8.340 7.838 1.00 43.11 25 GLU C O 1
ATOM 1467 N N . ALA C 1 27 ? 32.443 -9.473 9.785 1.00 38.56 26 ALA C N 1
ATOM 1468 C CA . ALA C 1 27 ? 31.061 -9.878 9.572 1.00 36.19 26 ALA C CA 1
ATOM 1469 C C . ALA C 1 27 ? 30.134 -8.668 9.578 1.00 36.35 26 ALA C C 1
ATOM 1470 O O . ALA C 1 27 ? 29.249 -8.555 8.718 1.00 36.41 26 ALA C O 1
ATOM 1472 N N . LEU C 1 28 ? 30.368 -7.710 10.484 1.00 36.08 27 LEU C N 1
ATOM 1473 C CA . LEU C 1 28 ? 29.538 -6.507 10.452 1.00 38.20 27 LEU C CA 1
ATOM 1474 C C . LEU C 1 28 ? 29.791 -5.687 9.202 1.00 42.93 27 LEU C C 1
ATOM 1475 O O . LEU C 1 28 ? 28.859 -5.086 8.654 1.00 44.37 27 LEU C O 1
ATOM 1480 N N . ARG C 1 29 ? 31.039 -5.654 8.740 1.00 47.11 28 ARG C N 1
ATOM 1481 C CA . ARG C 1 29 ? 31.375 -4.890 7.548 1.00 51.37 28 ARG C CA 1
ATOM 1482 C C . ARG C 1 29 ? 30.680 -5.444 6.310 1.00 49.27 28 ARG C C 1
ATOM 1483 O O . ARG C 1 29 ? 30.301 -4.672 5.425 1.00 51.88 28 ARG C O 1
ATOM 1491 N N . LYS C 1 30 ? 30.473 -6.762 6.235 1.00 47.11 29 LYS C N 1
ATOM 1492 C CA . LYS C 1 30 ? 29.836 -7.337 5.048 1.00 47.53 29 LYS C CA 1
ATOM 1493 C C . LYS C 1 30 ? 28.342 -7.036 4.940 1.00 49.24 29 LYS C C 1
ATOM 1494 O O . LYS C 1 30 ? 27.617 -7.738 4.226 1.00 50.75 29 LYS C O 1
ATOM 1500 N N . ALA C 1 31 ? 27.864 -5.985 5.603 1.00 50.65 30 ALA C N 1
ATOM 1501 C CA . ALA C 1 31 ? 26.465 -5.599 5.487 1.00 50.54 30 ALA C CA 1
ATOM 1502 C C . ALA C 1 31 ? 26.306 -4.262 4.776 1.00 54.63 30 ALA C C 1
ATOM 1503 O O . ALA C 1 31 ? 25.187 -3.736 4.704 1.00 53.66 30 ALA C O 1
ATOM 1505 N N . GLY C 1 32 ? 27.407 -3.686 4.284 1.00 56.22 31 GLY C N 1
ATOM 1506 C CA . GLY C 1 32 ? 27.418 -2.476 3.482 1.00 61.07 31 GLY C CA 1
ATOM 1507 C C . GLY C 1 32 ? 26.804 -1.260 4.135 1.00 61.45 31 GLY C C 1
ATOM 1508 O O . GLY C 1 32 ? 26.595 -0.231 3.483 1.00 67.27 31 GLY C O 1
ATOM 1509 N N . VAL C 1 33 ? 26.521 -1.364 5.427 1.00 58.92 32 VAL C N 1
ATOM 1510 C CA . VAL C 1 33 ? 25.863 -0.311 6.185 1.00 59.37 32 VAL C CA 1
ATOM 1511 C C . VAL C 1 33 ? 26.895 0.284 7.125 1.00 59.35 32 VAL C C 1
ATOM 1512 O O . VAL C 1 33 ? 27.719 -0.435 7.705 1.00 57.03 32 VAL C O 1
ATOM 1516 N N . SER C 1 34 ? 26.837 1.587 7.296 1.00 60.89 33 SER C N 1
ATOM 1517 C CA . SER C 1 34 ? 27.822 2.278 8.099 1.00 62.63 33 SER C CA 1
ATOM 1518 C C . SER C 1 34 ? 27.104 2.946 9.262 1.00 61.97 33 SER C C 1
ATOM 1519 O O . SER C 1 34 ? 25.984 3.446 9.106 1.00 63.68 33 SER C O 1
ATOM 1522 N N . GLY C 1 35 ? 27.754 2.948 10.428 1.00 60.11 34 GLY C N 1
ATOM 1523 C CA . GLY C 1 35 ? 27.156 3.478 11.633 1.00 58.95 34 GLY C CA 1
ATOM 1524 C C . GLY C 1 35 ? 27.816 2.993 12.912 1.00 56.79 34 GLY C C 1
ATOM 1525 O O . GLY C 1 35 ? 28.826 2.282 12.891 1.00 52.32 34 GLY C O 1
ATOM 1526 N N . PRO C 1 36 ? 27.276 3.413 14.058 1.00 57.94 35 PRO C N 1
ATOM 1527 C CA . PRO C 1 36 ? 27.884 3.039 15.344 1.00 52.11 35 PRO C CA 1
ATOM 1528 C C . PRO C 1 36 ? 27.747 1.555 15.651 1.00 48.02 35 PRO C C 1
ATOM 1529 O O . PRO C 1 36 ? 26.680 0.957 15.507 1.00 47.22 35 PRO C O 1
ATOM 1533 N N . VAL C 1 37 ? 2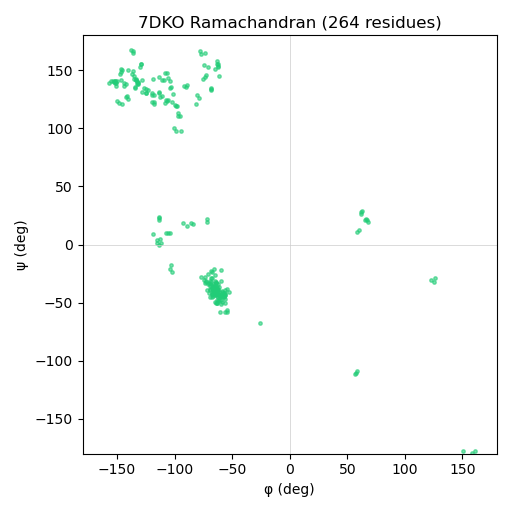8.852 0.971 16.096 1.00 47.31 36 VAL C N 1
ATOM 1534 C CA . VAL C 1 37 ? 28.934 -0.421 16.515 1.00 44.11 36 VAL C CA 1
ATOM 1535 C C . VAL C 1 37 ? 29.061 -0.447 18.031 1.00 51.10 36 VAL C C 1
ATOM 1536 O O . VAL C 1 37 ? 29.978 0.169 18.590 1.00 52.18 36 VAL C O 1
ATOM 1540 N N . THR C 1 38 ? 28.159 -1.167 18.700 1.00 50.04 37 THR C N 1
ATOM 1541 C CA . THR C 1 38 ? 28.239 -1.347 20.145 1.00 43.27 37 THR C CA 1
ATOM 1542 C C . THR C 1 38 ? 28.901 -2.689 20.419 1.00 41.82 37 THR C C 1
ATOM 1543 O O . THR C 1 38 ? 28.387 -3.744 20.024 1.00 38.89 37 THR C O 1
ATOM 1547 N N . VAL C 1 39 ? 30.033 -2.635 21.107 1.00 42.81 38 VAL C N 1
ATOM 1548 C CA . VAL C 1 39 ? 30.844 -3.790 21.447 1.00 41.97 38 VAL C CA 1
ATOM 1549 C C . VAL C 1 39 ? 30.651 -4.078 22.926 1.00 43.46 38 VAL C C 1
ATOM 1550 O O . VAL C 1 39 ? 30.558 -3.152 23.740 1.00 46.46 38 VAL C O 1
ATOM 1554 N N . THR C 1 40 ? 30.622 -5.360 23.275 1.00 40.62 39 THR C N 1
ATOM 1555 C CA . THR C 1 40 ? 30.377 -5.795 24.637 1.00 41.52 39 THR C CA 1
ATOM 1556 C C . THR C 1 40 ? 31.218 -7.030 24.915 1.00 47.94 39 THR C C 1
ATOM 1557 O O . THR C 1 40 ? 31.309 -7.936 24.079 1.00 39.07 39 THR C O 1
ATOM 1561 N N . ALA C 1 41 ? 31.844 -7.055 26.086 1.00 48.92 40 ALA C N 1
ATOM 1562 C CA . ALA C 1 41 ? 32.520 -8.241 26.587 1.00 48.50 40 ALA C CA 1
ATOM 1563 C C . ALA C 1 41 ? 31.866 -8.625 27.901 1.00 51.09 40 ALA C C 1
ATOM 1564 O O . ALA C 1 41 ? 31.807 -7.809 28.826 1.00 51.56 40 ALA C O 1
ATOM 1566 N N . GLU C 1 42 ? 31.360 -9.852 27.970 1.00 52.36 41 GLU C N 1
ATOM 1567 C CA . GLU C 1 42 ? 30.731 -10.381 29.170 1.00 57.18 41 GLU C CA 1
ATOM 1568 C C . GLU C 1 42 ? 31.581 -11.513 29.734 1.00 58.72 41 GLU C C 1
ATOM 1569 O O . GLU C 1 42 ? 31.967 -12.423 29.001 1.00 57.83 41 GLU C O 1
ATOM 1575 N N . ALA C 1 43 ? 31.859 -11.463 31.036 1.00 62.34 42 ALA C N 1
ATOM 1576 C CA . ALA C 1 43 ? 32.668 -12.485 31.695 1.00 63.43 42 ALA C CA 1
ATOM 1577 C C . ALA C 1 43 ? 32.152 -12.685 33.110 1.00 66.88 42 ALA C C 1
ATOM 1578 O O . ALA C 1 43 ? 32.136 -11.741 33.905 1.00 71.32 42 ALA C O 1
ATOM 1580 N N . GLY C 1 44 ? 31.734 -13.908 33.421 1.00 66.41 43 GLY C N 1
ATOM 1581 C CA . GLY C 1 44 ? 31.215 -14.225 34.737 1.00 68.98 43 GLY C CA 1
ATOM 1582 C C . GLY C 1 44 ? 30.017 -13.379 35.116 1.00 71.41 43 GLY C C 1
ATOM 1583 O O . GLY C 1 44 ? 28.931 -13.531 34.547 1.00 72.82 43 GLY C O 1
ATOM 1584 N N . ASP C 1 45 ? 30.212 -12.462 36.062 1.00 72.68 44 ASP C N 1
ATOM 1585 C CA . ASP C 1 45 ? 29.164 -11.566 36.534 1.00 74.08 44 ASP C CA 1
ATOM 1586 C C . ASP C 1 45 ? 29.455 -10.114 36.180 1.00 69.99 44 ASP C C 1
ATOM 1587 O O . ASP C 1 45 ? 28.981 -9.206 36.866 1.00 70.24 44 ASP C O 1
ATOM 1592 N N . VAL C 1 46 ? 30.274 -9.882 35.157 1.00 66.39 45 VAL C N 1
ATOM 1593 C CA . VAL C 1 46 ? 30.678 -8.543 34.752 1.00 65.20 45 VAL C CA 1
ATOM 1594 C C . VAL C 1 46 ? 30.472 -8.372 33.246 1.00 64.66 45 VAL C C 1
ATOM 1595 O O . VAL C 1 46 ? 30.511 -9.343 32.482 1.00 60.08 45 VAL C O 1
ATOM 1599 N N . SER C 1 47 ? 30.242 -7.127 32.813 1.00 66.48 46 SER C N 1
ATOM 1600 C CA . SER C 1 47 ? 30.034 -6.838 31.398 1.00 51.67 46 SER C CA 1
ATOM 1601 C C . SER C 1 47 ? 30.449 -5.405 31.093 1.00 54.70 46 SER C C 1
ATOM 1602 O O . SER C 1 47 ? 30.185 -4.503 31.890 1.00 55.26 46 SER C O 1
ATOM 1605 N N . PHE C 1 48 ? 31.090 -5.197 29.930 1.00 53.35 47 PHE C N 1
ATOM 1606 C CA . PHE C 1 48 ? 31.520 -3.869 29.498 1.00 54.58 47 PHE C CA 1
ATOM 1607 C C . PHE C 1 48 ? 31.151 -3.604 28.046 1.00 51.52 47 PHE C C 1
ATOM 1608 O O . PHE C 1 48 ? 31.267 -4.493 27.198 1.00 48.14 47 PHE C O 1
ATOM 1616 N N . SER C 1 49 ? 30.763 -2.362 27.752 1.00 53.15 48 SER C N 1
ATOM 1617 C CA . SER C 1 49 ? 30.303 -1.976 26.426 1.00 53.37 48 SER C CA 1
ATOM 1618 C C . SER C 1 49 ? 30.989 -0.683 26.016 1.00 57.15 48 SER C C 1
ATOM 1619 O O . SER C 1 49 ? 31.118 0.240 26.822 1.00 60.92 48 SER C O 1
ATOM 1622 N N . TYR C 1 50 ? 31.414 -0.614 24.754 1.00 58.71 49 TYR C N 1
ATOM 1623 C CA . TYR C 1 50 ? 31.963 0.602 24.175 1.00 63.31 49 TYR C CA 1
ATOM 1624 C C . TYR C 1 50 ? 31.345 0.758 22.794 1.00 60.06 49 TYR C C 1
ATOM 1625 O O . TYR C 1 50 ? 30.780 -0.186 22.249 1.00 56.46 49 TYR C O 1
ATOM 1634 N N . THR C 1 51 ? 31.466 1.943 22.208 1.00 60.46 50 THR C N 1
ATOM 1635 C CA . THR C 1 51 ? 30.915 2.181 20.883 1.00 59.11 50 THR C CA 1
ATOM 1636 C C . THR C 1 51 ? 32.029 2.694 19.988 1.00 63.71 50 THR C C 1
ATOM 1637 O O . THR C 1 51 ? 32.829 3.534 20.408 1.00 64.94 50 THR C O 1
ATOM 1641 N N . ALA C 1 52 ? 32.115 2.139 18.782 1.00 64.42 51 ALA C N 1
ATOM 1642 C CA . ALA C 1 52 ? 33.097 2.543 17.792 1.00 72.68 51 ALA C CA 1
ATOM 1643 C C . ALA C 1 52 ? 32.386 2.678 16.457 1.00 74.43 51 ALA C C 1
ATOM 1644 O O . ALA C 1 52 ? 31.569 1.827 16.097 1.00 75.46 51 ALA C O 1
ATOM 1646 N N . ASP C 1 53 ? 32.685 3.748 15.735 1.00 80.70 52 ASP C N 1
ATOM 1647 C CA . ASP C 1 53 ? 31.998 4.023 14.483 1.00 82.35 52 ASP C CA 1
ATOM 1648 C C . ASP C 1 53 ? 32.580 3.189 13.349 1.00 82.04 52 ASP C C 1
ATOM 1649 O O . ASP C 1 53 ? 33.796 3.153 13.143 1.00 81.21 52 ASP C O 1
ATOM 1654 N N . LEU C 1 54 ? 31.704 2.502 12.635 1.00 81.47 53 LEU C N 1
ATOM 1655 C CA . LEU C 1 54 ? 32.068 1.774 11.427 1.00 83.59 53 LEU C CA 1
ATOM 1656 C C . LEU C 1 54 ? 31.775 2.725 10.274 1.00 92.76 53 LEU C C 1
ATOM 1657 O O . LEU C 1 54 ? 30.628 2.849 9.832 1.00 93.99 53 LEU C O 1
ATOM 1662 N N . ASP C 1 55 ? 32.825 3.406 9.798 1.00 107.33 54 ASP C N 1
ATOM 1663 C CA . ASP C 1 55 ? 32.688 4.541 8.889 1.00 119.32 54 ASP C CA 1
ATOM 1664 C C . ASP C 1 55 ? 32.994 4.225 7.431 1.00 119.71 54 ASP C C 1
ATOM 1665 O O . ASP C 1 55 ? 32.521 4.948 6.550 1.00 130.52 54 ASP C O 1
ATOM 1670 N N . GLY C 1 56 ? 33.784 3.197 7.142 1.00 114.72 55 GLY C N 1
ATOM 1671 C CA . GLY C 1 56 ? 34.061 2.855 5.760 1.00 114.34 55 GLY C CA 1
ATOM 1672 C C . GLY C 1 56 ? 35.532 2.797 5.415 1.00 107.01 55 GLY C C 1
ATOM 1673 O O . GLY C 1 56 ? 35.942 2.003 4.567 1.00 109.03 55 GLY C O 1
ATOM 1674 N N . THR C 1 57 ? 36.336 3.632 6.060 1.00 105.92 56 THR C N 1
ATOM 1675 C CA . THR C 1 57 ? 37.778 3.507 5.939 1.00 107.45 56 THR C CA 1
ATOM 1676 C C . THR C 1 57 ? 38.230 2.157 6.488 1.00 106.76 56 THR C C 1
ATOM 1677 O O . THR C 1 57 ? 37.566 1.554 7.336 1.00 104.71 56 THR C O 1
ATOM 1681 N N . GLU C 1 58 ? 39.358 1.665 5.961 1.00 111.37 57 GLU C N 1
ATOM 1682 C CA . GLU C 1 58 ? 40.034 0.507 6.542 1.00 111.69 57 GLU C CA 1
ATOM 1683 C C . GLU C 1 58 ? 40.298 0.681 8.030 1.00 109.15 57 GLU C C 1
ATOM 1684 O O . GLU C 1 58 ? 40.208 -0.262 8.814 1.00 108.40 57 GLU C O 1
ATOM 1690 N N . GLU C 1 59 ? 40.698 1.878 8.425 1.00 114.03 58 GLU C N 1
ATOM 1691 C CA . GLU C 1 59 ? 40.985 2.167 9.824 1.00 111.70 58 GLU C CA 1
ATOM 1692 C C . GLU C 1 59 ? 39.748 2.061 10.693 1.00 104.66 58 GLU C C 1
ATOM 1693 O O . GLU C 1 59 ? 39.884 1.843 11.892 1.00 102.41 58 GLU C O 1
ATOM 1699 N N . GLY C 1 60 ? 38.558 2.266 10.130 1.00 100.39 59 GLY C N 1
ATOM 1700 C CA . GLY C 1 60 ? 37.340 2.051 10.897 1.00 92.73 59 GLY C CA 1
ATOM 1701 C C . GLY C 1 60 ? 37.159 0.602 11.315 1.00 80.79 59 GLY C C 1
ATOM 1702 O O . GLY C 1 60 ? 36.665 0.307 12.411 1.00 79.11 59 GLY C O 1
ATOM 1703 N N . LEU C 1 61 ? 37.519 -0.327 10.438 1.00 75.31 60 LEU C N 1
ATOM 1704 C CA . LEU C 1 61 ? 37.429 -1.731 10.810 1.00 68.92 60 LEU C CA 1
ATOM 1705 C C . LEU C 1 61 ? 38.369 -2.038 11.975 1.00 69.99 60 LEU C C 1
ATOM 1706 O O . LEU C 1 61 ? 38.005 -2.760 12.915 1.00 66.05 60 LEU C O 1
ATOM 1711 N N . LYS C 1 62 ? 39.585 -1.472 11.931 1.00 73.28 61 LYS C N 1
ATOM 1712 C CA . LYS C 1 62 ? 40.577 -1.691 12.985 1.00 72.48 61 LYS C CA 1
ATOM 1713 C C . LYS C 1 62 ? 40.160 -1.006 14.281 1.00 73.43 61 LYS C C 1
ATOM 1714 O O . LYS C 1 62 ? 40.323 -1.570 15.366 1.00 72.44 61 LYS C O 1
ATOM 1720 N N . ARG C 1 63 ? 39.698 0.245 14.183 1.00 75.83 62 ARG C N 1
ATOM 1721 C CA . ARG C 1 63 ? 38.823 0.892 15.162 1.00 75.10 62 ARG C CA 1
ATOM 1722 C C . ARG C 1 63 ? 37.982 -0.099 15.951 1.00 69.58 62 ARG C C 1
ATOM 1723 O O . ARG C 1 63 ? 38.164 -0.287 17.168 1.00 68.21 62 ARG C O 1
ATOM 1731 N N . VAL C 1 64 ? 37.052 -0.743 15.236 1.00 64.72 63 VAL C N 1
ATOM 1732 C CA . VAL C 1 64 ? 36.117 -1.651 15.892 1.00 59.91 63 VAL C CA 1
ATOM 1733 C C . VAL C 1 64 ? 36.853 -2.859 16.479 1.00 60.42 63 VAL C C 1
ATOM 1734 O O . VAL C 1 64 ? 36.536 -3.308 17.589 1.00 54.94 63 VAL C O 1
ATOM 1738 N N . VAL C 1 65 ? 37.845 -3.398 15.749 1.00 63.32 64 VAL C N 1
ATOM 1739 C CA . VAL C 1 65 ? 38.596 -4.571 16.228 1.00 68.05 64 VAL C CA 1
ATOM 1740 C C . VAL C 1 65 ? 39.276 -4.289 17.565 1.00 72.57 64 VAL C C 1
ATOM 1741 O O . VAL C 1 65 ? 39.216 -5.101 18.506 1.00 75.41 64 VAL C O 1
ATOM 1745 N N . GLU C 1 66 ? 39.925 -3.136 17.686 1.00 82.55 65 GLU C N 1
ATOM 1746 C CA . GLU C 1 66 ? 40.616 -2.862 18.932 1.00 92.06 65 GLU C CA 1
ATOM 1747 C C . GLU C 1 66 ? 39.679 -2.448 20.034 1.00 95.20 65 GLU C C 1
ATOM 1748 O O . GLU C 1 66 ? 39.944 -2.774 21.192 1.00 93.48 65 GLU C O 1
ATOM 1754 N N . ALA C 1 67 ? 38.547 -1.841 19.695 1.00 84.20 66 ALA C N 1
ATOM 1755 C CA . ALA C 1 67 ? 37.507 -1.677 20.696 1.00 80.15 66 ALA C CA 1
ATOM 1756 C C . ALA C 1 67 ? 37.096 -3.036 21.255 1.00 71.70 66 ALA C C 1
ATOM 1757 O O . ALA C 1 67 ? 36.963 -3.201 22.480 1.00 67.58 66 ALA C O 1
ATOM 1759 N N . ILE C 1 68 ? 36.964 -4.039 20.376 1.00 62.52 67 ILE C N 1
ATOM 1760 C CA . ILE C 1 68 ? 36.529 -5.366 20.804 1.00 55.02 67 ILE C CA 1
ATOM 1761 C C . ILE C 1 68 ? 37.546 -6.005 21.749 1.00 54.36 67 ILE C C 1
ATOM 1762 O O . ILE C 1 68 ? 37.191 -6.432 22.855 1.00 53.44 67 ILE C O 1
ATOM 1767 N N . VAL C 1 69 ? 38.832 -6.027 21.369 1.00 60.57 68 VAL C N 1
ATOM 1768 C CA . VAL C 1 69 ? 39.790 -6.744 22.224 1.00 67.82 68 VAL C CA 1
ATOM 1769 C C . VAL C 1 69 ? 40.090 -5.964 23.497 1.00 74.33 68 VAL C C 1
ATOM 1770 O O . VAL C 1 69 ? 40.451 -6.558 24.520 1.00 74.82 68 VAL C O 1
ATOM 1774 N N . ARG C 1 70 ? 39.989 -4.632 23.449 1.00 78.26 69 ARG C N 1
ATOM 1775 C CA . ARG C 1 70 ? 40.033 -3.825 24.666 1.00 82.75 69 ARG C CA 1
ATOM 1776 C C . ARG C 1 70 ? 38.986 -4.310 25.653 1.00 81.98 69 ARG C C 1
ATOM 1777 O O . ARG C 1 70 ? 39.297 -4.643 26.807 1.00 91.98 69 ARG C O 1
ATOM 1785 N N . ALA C 1 71 ? 37.725 -4.336 25.211 1.00 80.15 70 ALA C N 1
ATOM 1786 C CA . ALA C 1 71 ? 36.662 -4.830 26.079 1.00 74.73 70 ALA C CA 1
ATOM 1787 C C . ALA C 1 71 ? 36.959 -6.248 26.562 1.00 69.84 70 ALA C C 1
ATOM 1788 O O . ALA C 1 71 ? 36.688 -6.591 27.723 1.00 69.41 70 ALA C O 1
ATOM 1790 N N . ALA C 1 72 ? 37.515 -7.085 25.682 1.00 64.44 71 ALA C N 1
ATOM 1791 C CA . ALA C 1 72 ? 37.821 -8.464 26.046 1.00 65.83 71 ALA C CA 1
ATOM 1792 C C . ALA C 1 72 ? 38.812 -8.531 27.203 1.00 65.81 71 ALA C C 1
ATOM 1793 O O . ALA C 1 72 ? 38.508 -9.088 28.266 1.00 70.49 71 ALA C O 1
ATOM 1795 N N . ILE C 1 73 ? 39.993 -7.925 27.030 1.00 68.63 72 ILE C N 1
ATOM 1796 C CA . ILE C 1 73 ? 41.018 -8.017 28.069 1.00 73.00 72 ILE C CA 1
ATOM 1797 C C . ILE C 1 73 ? 40.510 -7.401 29.359 1.00 73.91 72 ILE C C 1
ATOM 1798 O O . ILE C 1 73 ? 40.792 -7.904 30.456 1.00 75.70 72 ILE C O 1
ATOM 1803 N N . ALA C 1 74 ? 39.729 -6.321 29.251 1.00 69.34 73 ALA C N 1
ATOM 1804 C CA . ALA C 1 74 ? 39.095 -5.769 30.440 1.00 70.21 73 ALA C CA 1
ATOM 1805 C C . ALA C 1 74 ? 38.250 -6.827 31.136 1.00 65.73 73 ALA C C 1
ATOM 1806 O O . ALA C 1 74 ? 38.285 -6.950 32.369 1.00 67.74 73 ALA C O 1
ATOM 1808 N N . ALA C 1 75 ? 37.507 -7.622 30.360 1.00 60.78 74 ALA C N 1
ATOM 1809 C CA . ALA C 1 75 ? 36.653 -8.635 30.973 1.00 60.43 74 ALA C CA 1
ATOM 1810 C C . ALA C 1 75 ? 37.465 -9.741 31.641 1.00 61.94 74 ALA C C 1
ATOM 1811 O O . ALA C 1 75 ? 37.146 -10.150 32.766 1.00 63.25 74 ALA C O 1
ATOM 1813 N N . LEU C 1 76 ? 38.509 -10.255 30.976 1.00 62.47 75 LEU C N 1
ATOM 1814 C CA . LEU C 1 76 ? 39.219 -11.376 31.585 1.00 63.75 75 LEU C CA 1
ATOM 1815 C C . LEU C 1 76 ? 40.041 -10.928 32.785 1.00 68.02 75 LEU C C 1
ATOM 1816 O O . LEU C 1 76 ? 40.112 -11.642 33.788 1.00 71.47 75 LEU C O 1
ATOM 1821 N N . LYS C 1 77 ? 40.675 -9.757 32.717 1.00 69.85 76 LYS C N 1
ATOM 1822 C CA . LYS C 1 77 ? 41.352 -9.299 33.927 1.00 76.06 76 LYS C CA 1
ATOM 1823 C C . LYS C 1 77 ? 40.357 -9.054 35.057 1.00 77.34 76 LYS C C 1
ATOM 1824 O O . LYS C 1 77 ? 40.617 -9.473 36.193 1.00 78.44 76 LYS C O 1
ATOM 1830 N N . ALA C 1 78 ? 39.190 -8.459 34.764 1.00 74.48 77 ALA C N 1
ATOM 1831 C CA . ALA C 1 78 ? 38.214 -8.242 35.826 1.00 73.74 77 ALA C CA 1
ATOM 1832 C C . ALA C 1 78 ? 37.664 -9.554 36.378 1.00 73.21 77 ALA C C 1
ATOM 1833 O O . ALA C 1 78 ? 37.138 -9.565 37.494 1.00 78.45 77 ALA C O 1
ATOM 1835 N N . THR C 1 79 ? 37.747 -10.652 35.625 1.00 71.40 78 THR C N 1
ATOM 1836 C CA . THR C 1 79 ? 37.311 -11.956 36.113 1.00 72.80 78 THR C CA 1
ATOM 1837 C C . THR C 1 79 ? 38.492 -12.851 36.487 1.00 75.47 78 THR C C 1
ATOM 1838 O O . THR C 1 79 ? 38.303 -14.046 36.755 1.00 75.29 78 THR C O 1
ATOM 1842 N N . GLY C 1 80 ? 39.702 -12.288 36.524 1.00 77.28 79 GLY C N 1
ATOM 1843 C CA . GLY C 1 80 ? 40.914 -13.000 36.881 1.00 81.28 79 GLY C CA 1
ATOM 1844 C C . GLY C 1 80 ? 41.375 -14.053 35.897 1.00 81.09 79 GLY C C 1
ATOM 1845 O O . GLY C 1 80 ? 42.194 -14.907 36.256 1.00 86.14 79 GLY C O 1
ATOM 1846 N N . GLY C 1 81 ? 40.914 -13.992 34.650 1.00 77.35 80 GLY C N 1
ATOM 1847 C CA . GLY C 1 81 ? 41.361 -14.940 33.644 1.00 75.53 80 GLY C CA 1
ATOM 1848 C C . GLY C 1 81 ? 41.017 -16.386 33.922 1.00 78.06 80 GLY C C 1
ATOM 1849 O O . GLY C 1 81 ? 41.767 -17.282 33.520 1.00 80.51 80 GLY C O 1
ATOM 1850 N N . THR C 1 82 ? 39.919 -16.643 34.632 1.00 77.24 81 THR C N 1
ATOM 1851 C CA . THR C 1 82 ? 39.481 -18.004 34.907 1.00 76.08 81 THR C CA 1
ATOM 1852 C C . THR C 1 82 ? 38.145 -18.333 34.265 1.00 72.13 81 THR C C 1
ATOM 1853 O O . THR C 1 82 ? 37.640 -19.445 34.452 1.00 72.96 81 THR C O 1
ATOM 1857 N N . LYS C 1 83 ? 37.548 -17.402 33.529 1.00 67.17 82 LYS C N 1
ATOM 1858 C CA . LYS C 1 83 ? 36.251 -17.661 32.939 1.00 64.41 82 LYS C CA 1
ATOM 1859 C C . LYS C 1 83 ? 36.259 -17.174 31.497 1.00 59.06 82 LYS C C 1
ATOM 1860 O O . LYS C 1 83 ? 36.964 -16.203 31.173 1.00 59.19 82 LYS C O 1
ATOM 1866 N N . PRO C 1 84 ? 35.564 -17.875 30.601 1.00 57.28 83 PRO C N 1
ATOM 1867 C CA . PRO C 1 84 ? 35.477 -17.425 29.203 1.00 53.67 83 PRO C CA 1
ATOM 1868 C C . PRO C 1 84 ? 34.765 -16.084 29.098 1.00 52.65 83 PRO C C 1
ATOM 1869 O O . PRO C 1 84 ? 34.044 -15.657 30.006 1.00 52.38 83 PRO C O 1
ATOM 1873 N N . VAL C 1 85 ? 35.026 -15.387 27.994 1.00 49.35 84 VAL C N 1
ATOM 1874 C CA . VAL C 1 85 ? 34.434 -14.080 27.725 1.00 48.09 84 VAL C CA 1
ATOM 1875 C C . VAL C 1 85 ? 33.618 -14.160 26.440 1.00 44.97 84 VAL C C 1
ATOM 1876 O O . VAL C 1 85 ? 34.105 -14.647 25.413 1.00 44.73 84 VAL C O 1
ATOM 1880 N N . LEU C 1 86 ? 32.378 -13.672 26.490 1.00 43.48 85 LEU C N 1
ATOM 1881 C CA . LEU C 1 86 ? 31.539 -13.581 25.303 1.00 39.67 85 LEU C CA 1
ATOM 1882 C C . LEU C 1 86 ? 31.679 -12.180 24.726 1.00 39.79 85 LEU C C 1
ATOM 1883 O O . LEU C 1 86 ? 31.216 -11.202 25.325 1.00 40.59 85 LEU C O 1
ATOM 1888 N N . LEU C 1 87 ? 32.319 -12.105 23.560 1.00 36.62 86 LEU C N 1
ATOM 1889 C CA . LEU C 1 87 ? 32.467 -10.893 22.778 1.00 39.74 86 LEU C CA 1
ATOM 1890 C C . LEU C 1 87 ? 31.295 -10.747 21.815 1.00 41.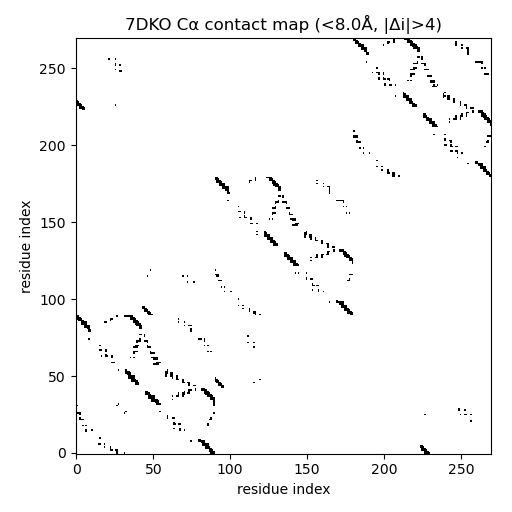09 86 LEU C C 1
ATOM 1891 O O . LEU C 1 87 ? 30.874 -11.711 21.172 1.00 43.74 86 LEU C O 1
ATOM 1896 N N . SER C 1 88 ? 30.772 -9.532 21.709 1.00 45.14 87 SER C N 1
ATOM 1897 C CA . SER C 1 88 ? 29.661 -9.275 20.809 1.00 43.09 87 SER C CA 1
ATOM 1898 C C . SER C 1 88 ? 29.787 -7.861 20.262 1.00 42.76 87 SER C C 1
ATOM 1899 O O . SER C 1 88 ? 30.318 -6.963 20.922 1.00 42.92 87 SER C O 1
ATOM 1902 N N . ALA C 1 89 ? 29.309 -7.688 19.032 1.00 42.40 88 ALA C N 1
ATOM 1903 C CA . ALA C 1 89 ? 29.351 -6.426 18.310 1.00 43.39 88 ALA C CA 1
ATOM 1904 C C . ALA C 1 89 ? 28.049 -6.301 17.532 1.00 44.98 88 ALA C C 1
ATOM 1905 O O . ALA C 1 89 ? 27.676 -7.225 16.800 1.00 41.48 88 ALA C O 1
ATOM 1907 N N . VAL C 1 90 ? 27.338 -5.188 17.712 1.00 47.48 89 VAL C N 1
ATOM 1908 C CA . VAL C 1 90 ? 26.045 -4.992 17.068 1.00 48.83 89 VAL C CA 1
ATOM 1909 C C . VAL C 1 90 ? 26.065 -3.692 16.269 1.00 46.37 89 VAL C C 1
ATOM 1910 O O . VAL C 1 90 ? 26.439 -2.636 16.793 1.00 46.10 89 VAL C O 1
ATOM 1914 N N . LEU C 1 91 ? 25.637 -3.777 15.011 1.00 45.15 90 LEU C N 1
ATOM 1915 C CA . LEU C 1 91 ? 25.545 -2.638 14.101 1.00 45.85 90 LEU C CA 1
ATOM 1916 C C . LEU C 1 91 ? 24.085 -2.350 13.784 1.00 45.12 90 LEU C C 1
ATOM 1917 O O . LEU C 1 91 ? 23.554 -1.316 14.178 1.00 48.41 90 LEU C O 1
#

Secondary structure (DSSP, 8-state):
-EEEEEE-TT--HHHHHHHHHHHHHHHHTTT--EEEEEEEEETTEEEEEEEEE-SSHHHHHHHHHHHHHHHHHHHHHTTT-S-EEEEEE-/-EEEEEE-TT--HHHHHHHHHHHHHHHHTT---EEEEEEEEETTEEEEEEEEE-SSHHHHHHHHHHHHHHHHHHHHHTTT-S-EEEEEE-/-EEEEEEPTT--HHHHHHHHHHHHHHHHTT---EEEEEEEEETTEEEEEEEEE-SSHHHHHHHHHHHHHHHHHHHHHTTT-S-EEEEEE-

Radius of gyration: 21.4 Å; Cα contacts (8 Å, |Δi|>4): 620; chains: 3; bounding box: 54×42×56 Å

B-factor: mean 50.37, std 19.48, range [8.56, 136.38]

Nearest PDB structures (foldseek):
  7dko-assembly3_C  TM=1.003E+00  e=5.268E-17  synthetic construct
  7dkk-assembly4_D  TM=8.799E-01  e=5.525E-08  synthetic construct
  1t94-assembly2_B  TM=5.493E-01  e=2.439E-02  Homo sapiens
  6jun-assembly2_A  TM=5.000E-01  e=2.770E-02  Mycolicibacterium smegmatis MC2 155
  3ngd-assembly1_A  TM=4.007E-01  e=4.612E-02  Homo sapiens

Solvent-accessible surface area: 12722 Å² total; per-residue (Å²): 47,35,0,73,1,87,9,140,39,105,21,66,117,105,93,4,42,30,0,0,82,80,0,0,64,0,0,49,83,24,71,24,77,14,92,0,62,0,27,0,80,3,51,76,16,21,3,16,8,78,11,84,0,76,44,67,138,104,0,17,81,140,0,0,75,2,2,15,87,0,0,64,12,0,23,132,17,22,58,33,103,97,63,0,58,0,18,0,78,57,34,34,1,68,5,60,14,87,40,126,24,73,95,104,94,4,50,25,4,0,91,98,0,0,58,4,0,101,77,35,78,92,74,19,83,0,61,1,28,0,82,3,48,144,46,64,68,65,86,85,10,80,6,74,68,61,143,110,0,25,82,105,0,0,65,2,2,8,121,0,0,55,21,0,22,158,53,20,59,34,101,94,58,0,58,0,18,0,81,52,70,79,15,112,28,114,3,105,38,127,17,70,86,121,84,4,64,28,6,0,114,159,10,0,68,53,2,118,140,47,81,94,70,17,85,0,61,0,31,0,86,1,42,98,11,25,0,25,11,88,10,79,11,72,69,75,135,97,0,25,121,115,0,3,54,3,0,4,84,0,0,62,0,0,14,90,18,25,58,35,102,105,62,0,62,0,20,0,77,51

Foldseek 3Di:
DKDKDKAALPDDLVSQLVSLLVQLVVCLVPVDWAKKWKWKDWDPDMDIDIFGRHNDPVSSVRSSVRQSVRNVVRSVVVVSHTMIMIMIDD/DKDKDKAALPDDLVRQLVSLLVQLVVVVVVVDWAKKWKKKDWDPDMDIDIFTRHPDPVSSVRSSVRQSVRNVVRSVVVVSHTIIMMMIDD/DKDKDKAALPDDLVVLLVSLLVGLVVVVVVVDWFKKWKKKDWDPDMDIDIATRHPDPVSSVRSSVVQSVNVVVRSVVVVSHTIIMIMIDD

Sequence (270 aa):
ASAEAEVKPDATIEEIRAAARRLAEALRKAGVSGPVTVTAEAGDVSFSYTADLDGTEEGLKRVVEAIVRAAIAALKATGGTKPVLLSAVLASAEAEVKPDATIEEIRAAARRLAEALRKAGVSGPVTVTAEAGDVSFSYTADLDGTEEGLKRVVEAIVRAAIAALKATGGTKPVLLSAVLASAEAEVKPDATIEEIRAAARRLAEALRKAGVSGPVTVTAEAGDVSFSYTADLDGTEEGLKRVVEAIVRAAIAALKATGGTKPVLLSAVL